Protein AF-A0A958Q1E3-F1 (afdb_monomer_lite)

pLDDT: mean 93.62, std 4.11, range [78.94, 98.0]

Foldseek 3Di:
DLVCCLVVQAWQWDWDKDWDWDADPVVRDIDIDIDTPDTGFDADPVQWTQHSNDTGHDDDDDDDDFDKDKDWDDPDPDIKIKIWGGHPDFWIWIWTQDPLLFIWIDTNNWDIAGVVLVVQLVPQFALVSQCVVCVVPLPDPRRNSVSSVVRHPHRHNQRSLQVVCCRVDPPDDGGSVVSNVVSVVRPD

Secondary structure (DSSP, 8-state):
-HHHHHHTT---EEEEEEEEEEE-TTT--EEEEEEEEEEEEPPPTTS-EEETTEEE-PPPP--PPSEEEEEEEEETTEEEEEEEEE-SSS--EEEEE-TTS-EEEEETT---EEHHHHHHHTT--SHHHHHHHTTTT--SSS-HHHHHHTT----SHHHHHHHHHHHHSTTSPP-HHHHHHHHHHHH-

Structure (mmCIF, N/CA/C/O backbone):
data_AF-A0A958Q1E3-F1
#
_entry.id   AF-A0A958Q1E3-F1
#
loop_
_atom_site.group_PDB
_atom_site.id
_atom_site.type_symbol
_atom_site.label_atom_id
_atom_site.label_alt_id
_atom_site.label_comp_id
_atom_site.label_asym_id
_atom_site.label_entity_id
_atom_site.label_seq_id
_atom_site.pdbx_PDB_ins_code
_atom_site.Cartn_x
_atom_site.Cartn_y
_atom_site.Cartn_z
_atom_site.occupancy
_atom_site.B_iso_or_equiv
_atom_site.auth_seq_id
_atom_site.auth_comp_id
_atom_site.auth_asym_id
_atom_site.auth_atom_id
_atom_site.pdbx_PDB_model_num
ATOM 1 N N . SER A 1 1 ? 28.870 -10.818 -25.630 1.00 89.44 1 SER A N 1
ATOM 2 C CA . SER A 1 1 ? 28.609 -12.251 -25.307 1.00 89.44 1 SER A CA 1
ATOM 3 C C . SER A 1 1 ? 28.833 -12.518 -23.819 1.00 89.44 1 SER A C 1
ATOM 5 O O . SER A 1 1 ? 29.448 -11.683 -23.167 1.00 89.44 1 SER A O 1
ATOM 7 N N . GLU A 1 2 ? 28.392 -13.654 -23.258 1.00 92.25 2 GLU A N 1
ATOM 8 C CA . GLU A 1 2 ? 28.643 -13.961 -21.832 1.00 92.25 2 GLU A CA 1
ATOM 9 C C . GLU A 1 2 ? 30.134 -13.937 -21.462 1.00 92.25 2 GLU A C 1
ATOM 11 O O . GLU A 1 2 ? 30.505 -13.415 -20.413 1.00 92.25 2 GLU A O 1
ATOM 16 N N . ARG A 1 3 ? 30.997 -14.500 -22.322 1.00 94.00 3 ARG A N 1
ATOM 17 C CA . ARG A 1 3 ? 32.452 -14.542 -22.105 1.00 94.00 3 ARG A CA 1
ATOM 18 C C . ARG A 1 3 ? 33.048 -13.138 -22.089 1.00 94.00 3 ARG A C 1
ATOM 20 O O . ARG A 1 3 ? 33.768 -12.781 -21.167 1.00 94.00 3 ARG A O 1
ATOM 27 N N . GLU A 1 4 ? 32.692 -12.344 -23.088 1.00 94.38 4 GLU A N 1
ATOM 28 C CA . GLU A 1 4 ? 33.134 -10.958 -23.225 1.00 94.38 4 GLU A CA 1
ATOM 29 C C . GLU A 1 4 ? 32.700 -10.096 -22.035 1.00 94.38 4 GLU A C 1
ATOM 31 O O . GLU A 1 4 ? 33.472 -9.254 -21.584 1.00 94.38 4 GLU A O 1
ATOM 36 N N . ALA A 1 5 ? 31.504 -10.338 -21.487 1.00 95.19 5 ALA A N 1
ATOM 37 C CA . ALA A 1 5 ? 31.034 -9.621 -20.311 1.00 95.19 5 ALA A CA 1
ATOM 38 C C . ALA A 1 5 ? 31.930 -9.873 -19.087 1.00 95.19 5 ALA A C 1
ATOM 40 O O . ALA A 1 5 ? 32.315 -8.939 -18.383 1.00 95.19 5 ALA A O 1
ATOM 41 N N . ARG A 1 6 ? 32.331 -11.133 -18.884 1.00 94.06 6 ARG A N 1
ATOM 42 C CA . ARG A 1 6 ? 33.245 -11.548 -17.808 1.00 94.06 6 ARG A CA 1
ATOM 43 C C . ARG A 1 6 ? 34.654 -10.987 -18.006 1.00 94.06 6 ARG A C 1
ATOM 45 O O . ARG A 1 6 ? 35.220 -10.436 -17.071 1.00 94.06 6 ARG A O 1
ATOM 52 N N . GLU A 1 7 ? 35.205 -11.108 -19.213 1.00 96.56 7 GLU A N 1
ATOM 53 C CA . GLU A 1 7 ? 36.577 -10.680 -19.534 1.00 96.56 7 GLU A CA 1
ATOM 54 C C . GLU A 1 7 ? 36.756 -9.157 -19.445 1.00 96.56 7 GLU A C 1
ATOM 56 O O . GLU A 1 7 ? 37.812 -8.689 -19.022 1.00 96.56 7 GLU A O 1
ATOM 61 N N . ASN A 1 8 ? 35.720 -8.385 -19.786 1.00 96.94 8 ASN A N 1
ATOM 62 C CA . ASN A 1 8 ? 35.779 -6.921 -19.809 1.00 96.94 8 ASN A CA 1
ATOM 63 C C . ASN A 1 8 ? 35.160 -6.246 -18.575 1.00 96.94 8 ASN A C 1
ATOM 65 O O . ASN A 1 8 ? 35.058 -5.023 -18.543 1.00 96.94 8 ASN A O 1
ATOM 69 N N . ASN A 1 9 ? 34.764 -7.007 -17.550 1.00 95.81 9 ASN A N 1
ATOM 70 C CA . ASN A 1 9 ? 34.107 -6.488 -16.343 1.00 95.81 9 ASN A CA 1
ATOM 71 C C . ASN A 1 9 ? 32.816 -5.683 -16.614 1.00 95.81 9 ASN A C 1
ATOM 73 O O . ASN A 1 9 ? 32.510 -4.736 -15.889 1.00 95.81 9 ASN A O 1
ATOM 77 N N . ILE A 1 10 ? 32.041 -6.075 -17.629 1.00 97.00 10 ILE A N 1
ATOM 78 C CA . ILE A 1 10 ? 30.746 -5.463 -17.987 1.00 97.00 10 ILE A CA 1
ATOM 79 C C . ILE A 1 10 ? 29.578 -6.415 -17.678 1.00 97.00 10 ILE A C 1
ATOM 81 O O . ILE A 1 10 ? 29.779 -7.581 -17.326 1.00 97.00 10 ILE A O 1
ATOM 85 N N . SER A 1 11 ? 28.341 -5.927 -17.760 1.00 97.25 11 SER A N 1
ATOM 86 C CA . SER A 1 11 ? 27.142 -6.749 -17.560 1.00 97.25 11 SER A CA 1
ATOM 87 C C . SER A 1 11 ? 26.746 -7.478 -18.846 1.00 97.25 11 SER A C 1
ATOM 89 O O . SER A 1 11 ? 26.970 -6.988 -19.949 1.00 97.25 11 SER A O 1
ATOM 91 N N . PHE A 1 12 ? 26.178 -8.679 -18.713 1.00 97.56 12 PHE A N 1
ATOM 92 C CA . PHE A 1 12 ? 25.539 -9.366 -19.834 1.00 97.56 12 PHE A CA 1
ATOM 93 C C . PHE A 1 12 ? 24.076 -8.937 -19.895 1.00 97.56 12 PHE A C 1
ATOM 95 O O . PHE A 1 12 ? 23.260 -9.338 -19.064 1.00 97.56 12 PHE A O 1
ATOM 102 N N . GLU A 1 13 ? 23.770 -8.078 -20.856 1.00 97.12 13 GLU A N 1
ATOM 103 C CA . GLU A 1 13 ? 22.504 -7.362 -20.946 1.00 97.12 13 GLU A CA 1
ATOM 104 C C . GLU A 1 13 ? 22.037 -7.226 -22.395 1.00 97.12 13 GLU A C 1
ATOM 106 O O . GLU A 1 13 ? 22.809 -7.416 -23.338 1.00 97.12 13 GLU A O 1
ATOM 111 N N . ALA A 1 14 ? 20.747 -6.952 -22.557 1.00 96.12 14 ALA A N 1
ATOM 112 C CA . ALA A 1 14 ? 20.115 -6.691 -23.840 1.00 96.12 14 ALA A CA 1
ATOM 113 C C . ALA A 1 14 ? 19.279 -5.406 -23.750 1.00 96.12 14 ALA A C 1
ATOM 115 O O . ALA A 1 14 ? 18.644 -5.172 -22.717 1.00 96.12 14 ALA A O 1
ATOM 116 N N . PRO A 1 15 ? 19.234 -4.587 -24.812 1.00 97.00 15 PRO A N 1
ATOM 117 C CA . PRO A 1 15 ? 18.482 -3.344 -24.787 1.00 97.00 15 PRO A CA 1
ATOM 118 C C . PRO A 1 15 ? 16.973 -3.627 -24.740 1.00 97.00 15 PRO A C 1
ATOM 120 O O . PRO A 1 15 ? 16.446 -4.391 -25.552 1.00 97.00 15 PRO A O 1
ATOM 123 N N . LEU A 1 16 ? 16.268 -3.001 -23.796 1.00 97.44 16 LEU A N 1
ATOM 124 C CA . LEU A 1 16 ? 14.815 -3.090 -23.673 1.00 97.44 16 LEU A CA 1
ATOM 125 C C . LEU A 1 16 ? 14.153 -1.891 -24.357 1.00 97.44 16 LEU A C 1
ATOM 127 O O . LEU A 1 16 ? 14.369 -0.743 -23.967 1.00 97.44 16 LEU A O 1
ATOM 131 N N . TYR A 1 17 ? 13.289 -2.168 -25.329 1.00 97.19 17 TYR A N 1
ATOM 132 C CA . TYR A 1 17 ? 12.447 -1.174 -25.990 1.00 97.19 17 TYR A CA 1
ATOM 133 C C . TYR A 1 17 ? 10.979 -1.419 -25.650 1.00 97.19 17 TYR A C 1
ATOM 135 O O . TYR A 1 17 ? 10.538 -2.565 -25.544 1.00 97.19 17 TYR A O 1
ATOM 143 N N . VAL A 1 18 ? 10.225 -0.339 -25.451 1.00 97.06 18 VAL A N 1
ATOM 144 C CA . VAL A 1 18 ? 8.783 -0.386 -25.197 1.00 97.06 18 VAL A CA 1
ATOM 145 C C . VAL A 1 18 ? 8.086 0.625 -26.091 1.00 97.06 18 VAL A C 1
ATOM 147 O O . VAL A 1 18 ? 8.471 1.791 -26.146 1.00 97.06 18 VAL A O 1
ATOM 150 N N . THR A 1 19 ? 7.027 0.183 -26.758 1.00 97.19 19 THR A N 1
ATOM 151 C CA . THR A 1 19 ? 6.135 1.056 -27.517 1.00 97.19 19 THR A CA 1
ATOM 152 C C . THR A 1 19 ? 5.162 1.745 -26.569 1.00 97.19 19 THR A C 1
ATOM 154 O O . THR A 1 19 ? 4.407 1.085 -25.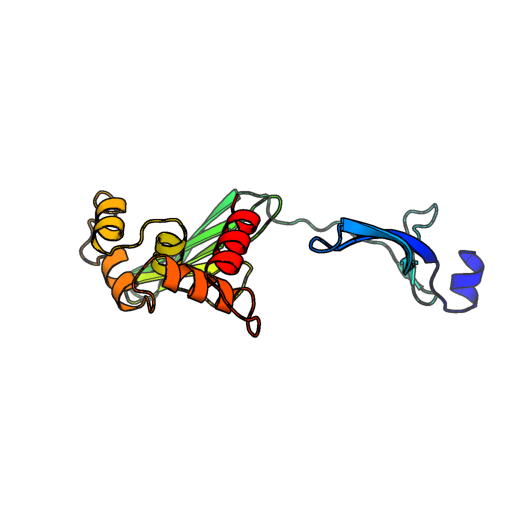854 1.00 97.19 19 THR A O 1
ATOM 157 N N . ILE A 1 20 ? 5.198 3.076 -26.540 1.00 96.00 20 ILE A N 1
ATOM 158 C CA . ILE A 1 20 ? 4.334 3.907 -25.702 1.00 96.00 20 ILE A CA 1
ATOM 159 C C . ILE A 1 20 ? 3.372 4.688 -26.589 1.00 96.00 20 ILE A C 1
ATOM 161 O O . ILE A 1 20 ? 3.775 5.277 -27.591 1.00 96.00 20 ILE A O 1
ATOM 165 N N . GLU A 1 21 ? 2.110 4.736 -26.171 1.00 96.88 21 GLU A N 1
ATOM 166 C CA . GLU A 1 21 ? 1.076 5.568 -26.775 1.00 96.88 21 GLU A CA 1
ATOM 167 C C . GLU A 1 21 ? 0.721 6.736 -25.841 1.00 96.88 21 GLU A C 1
ATOM 169 O O . GLU A 1 21 ? 0.366 6.543 -24.674 1.00 96.88 21 GLU A O 1
ATOM 174 N N . LEU A 1 22 ? 0.796 7.962 -26.359 1.00 95.56 22 LEU A N 1
ATOM 175 C CA . LEU A 1 22 ? 0.320 9.171 -25.699 1.00 95.56 22 LEU A CA 1
ATOM 176 C C . LEU A 1 22 ? -0.936 9.685 -26.404 1.00 95.56 22 LEU A C 1
ATOM 178 O O . LEU A 1 22 ? -0.863 10.209 -27.514 1.00 95.56 22 LEU A O 1
ATOM 182 N N . THR A 1 23 ? -2.068 9.613 -25.706 1.00 96.25 23 THR A N 1
ATOM 183 C CA . THR A 1 23 ? -3.349 10.152 -26.178 1.00 96.25 23 THR A CA 1
ATOM 184 C C . THR A 1 23 ? -3.661 11.489 -25.502 1.00 96.25 23 THR A C 1
ATOM 186 O O . THR A 1 23 ? -3.894 11.558 -24.290 1.00 96.25 23 THR A O 1
ATOM 189 N N . ASN A 1 24 ? -3.715 12.569 -26.286 1.00 95.25 24 ASN A N 1
ATOM 190 C CA . ASN A 1 24 ? -4.203 13.864 -25.822 1.00 95.25 24 ASN A CA 1
ATOM 191 C C . ASN A 1 24 ? -5.737 13.857 -25.793 1.00 95.25 24 ASN A C 1
ATOM 193 O O . ASN A 1 24 ? -6.397 13.939 -26.824 1.00 95.25 24 ASN A O 1
ATOM 197 N N . LYS A 1 25 ? -6.322 13.814 -24.594 1.00 92.81 25 LYS A N 1
ATOM 198 C CA . LYS A 1 25 ? -7.781 13.728 -24.417 1.00 92.81 25 LYS A CA 1
ATOM 199 C C . LYS A 1 25 ? -8.562 14.979 -24.848 1.00 92.81 25 LYS A C 1
ATOM 201 O O . LYS A 1 25 ? -9.777 14.891 -24.975 1.00 92.81 25 LYS A O 1
ATOM 206 N N . VAL A 1 26 ? -7.905 16.127 -25.044 1.00 95.44 26 VAL A N 1
ATOM 207 C CA . VAL A 1 26 ? -8.559 17.375 -25.482 1.00 95.44 26 VAL A CA 1
ATOM 208 C C . VAL A 1 26 ? -8.612 17.459 -27.005 1.00 95.44 26 VAL A C 1
ATOM 210 O O . VAL A 1 26 ? -9.641 17.828 -27.561 1.00 95.44 26 VAL A O 1
ATOM 213 N N . THR A 1 27 ? -7.509 17.123 -27.680 1.00 96.06 27 THR A N 1
ATOM 214 C CA . THR A 1 27 ? -7.408 17.208 -29.147 1.00 96.06 27 THR A CA 1
ATOM 215 C C . THR A 1 27 ? -7.759 15.900 -29.854 1.00 96.06 27 THR A C 1
ATOM 217 O O . THR A 1 27 ? -8.039 15.919 -31.048 1.00 96.06 27 THR A O 1
ATOM 220 N N . GLY A 1 28 ? -7.731 14.770 -29.143 1.00 94.31 28 GLY A N 1
ATOM 221 C CA . GLY A 1 28 ? -7.872 13.427 -29.712 1.00 94.31 28 GLY A CA 1
ATOM 222 C C . GLY A 1 28 ? -6.619 12.922 -30.436 1.00 94.31 28 GLY A C 1
ATOM 223 O O . GLY A 1 28 ? -6.654 11.849 -31.026 1.00 94.31 28 GLY A O 1
ATOM 224 N N . GLU A 1 29 ? -5.519 13.680 -30.414 1.00 95.69 29 GLU A N 1
ATOM 225 C CA . GLU A 1 29 ? -4.264 13.290 -31.058 1.00 95.69 29 GLU A CA 1
ATOM 226 C C . GLU A 1 29 ? -3.622 12.110 -30.318 1.00 95.69 29 GLU A C 1
ATOM 228 O O . GLU A 1 29 ? -3.439 12.161 -29.098 1.00 95.69 29 GLU A O 1
ATOM 233 N N . VAL A 1 30 ? -3.252 11.074 -31.073 1.00 96.25 30 VAL A N 1
ATOM 234 C CA . VAL A 1 30 ? -2.555 9.884 -30.580 1.00 96.25 30 VAL A CA 1
ATOM 235 C C . VAL A 1 30 ? -1.148 9.872 -31.167 1.00 96.25 30 VAL A C 1
ATOM 237 O O . VAL A 1 30 ? -0.978 9.975 -32.382 1.00 96.25 30 VAL A O 1
ATOM 240 N N . LYS A 1 31 ? -0.136 9.770 -30.304 1.00 96.12 31 LYS A N 1
ATOM 241 C CA . LYS A 1 31 ? 1.271 9.632 -30.698 1.00 96.12 31 LYS A CA 1
ATOM 242 C C . LYS A 1 31 ? 1.812 8.316 -30.181 1.00 96.12 31 LYS A C 1
ATOM 244 O O . LYS A 1 31 ? 1.803 8.092 -28.975 1.00 96.12 31 LYS A O 1
ATOM 249 N N . GLU A 1 32 ? 2.318 7.494 -31.085 1.00 97.12 32 GLU A N 1
ATOM 250 C CA . GLU A 1 32 ? 2.973 6.232 -30.760 1.00 97.12 32 GLU A CA 1
ATOM 251 C C . GLU A 1 32 ? 4.479 6.371 -30.987 1.00 97.12 32 GLU A C 1
ATOM 253 O O . GLU A 1 32 ? 4.916 6.930 -31.997 1.00 97.12 32 GLU A O 1
ATOM 258 N N . GLN A 1 33 ? 5.280 5.910 -30.030 1.00 97.00 33 GLN A N 1
ATOM 259 C CA . GLN A 1 33 ? 6.734 5.961 -30.118 1.00 97.00 33 GLN A CA 1
ATOM 260 C C . GLN A 1 33 ? 7.364 4.754 -29.424 1.00 97.00 33 GLN A C 1
ATOM 262 O O . GLN A 1 33 ? 6.981 4.390 -28.314 1.00 97.00 33 GLN A O 1
ATOM 267 N N . GLU A 1 34 ? 8.384 4.177 -30.053 1.00 97.19 34 GLU A N 1
ATOM 268 C CA . GLU A 1 34 ? 9.267 3.209 -29.408 1.00 97.19 34 GLU A CA 1
ATOM 269 C C . GLU A 1 34 ? 10.306 3.944 -28.550 1.00 97.19 34 GLU A C 1
ATOM 271 O O . GLU A 1 34 ? 11.046 4.807 -29.035 1.00 97.19 34 GLU A O 1
ATOM 276 N N . ILE A 1 35 ? 10.340 3.630 -27.256 1.00 97.06 35 ILE A N 1
ATOM 277 C CA . ILE A 1 35 ? 11.230 4.252 -26.276 1.00 97.06 35 ILE A CA 1
ATOM 278 C C . ILE A 1 35 ? 12.190 3.207 -25.719 1.00 97.06 35 ILE A C 1
ATOM 280 O O . ILE A 1 35 ? 11.792 2.120 -25.301 1.00 97.06 35 ILE A O 1
ATOM 284 N N . TYR A 1 36 ? 13.469 3.574 -25.682 1.00 97.12 36 TYR A N 1
ATOM 285 C CA . TYR A 1 36 ? 14.505 2.810 -25.003 1.00 97.12 36 TYR A CA 1
ATOM 286 C C . TYR A 1 36 ? 14.354 2.932 -23.481 1.00 97.12 36 TYR A C 1
ATOM 288 O O . TYR A 1 36 ? 14.440 4.030 -22.930 1.00 97.12 36 TYR A O 1
ATOM 296 N N . MET A 1 37 ? 14.139 1.805 -22.806 1.00 96.75 37 MET A N 1
ATOM 297 C CA . MET A 1 37 ? 13.937 1.727 -21.355 1.00 96.75 37 MET A CA 1
ATOM 298 C C . MET A 1 37 ? 15.230 1.452 -20.577 1.00 96.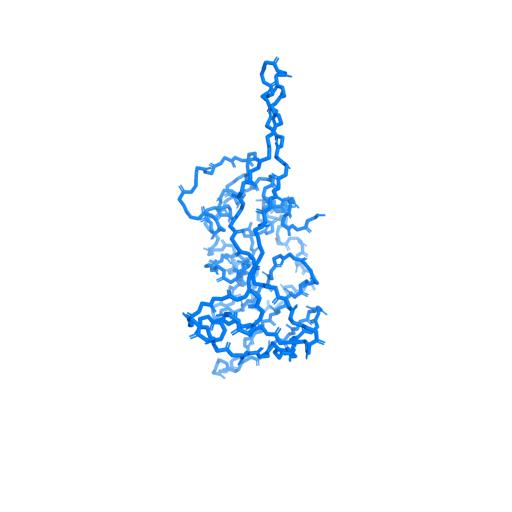75 37 MET A C 1
ATOM 300 O O . MET A 1 37 ? 15.219 1.518 -19.347 1.00 96.75 37 MET A O 1
ATOM 304 N N . GLY A 1 38 ? 16.330 1.162 -21.276 1.00 96.62 38 GLY A N 1
ATOM 305 C CA . GLY A 1 38 ? 17.617 0.808 -20.683 1.00 96.62 38 GLY A CA 1
ATOM 306 C C . GLY A 1 38 ? 18.056 -0.615 -21.011 1.00 96.62 38 GLY A C 1
ATOM 307 O O . GLY A 1 38 ? 17.324 -1.392 -21.630 1.00 96.62 38 GLY A O 1
ATOM 308 N N . ASP A 1 39 ? 19.261 -0.947 -20.566 1.00 96.88 39 ASP A N 1
ATOM 309 C CA . ASP A 1 39 ? 19.827 -2.280 -20.704 1.00 96.88 39 ASP A CA 1
ATOM 310 C C . ASP A 1 39 ? 19.266 -3.201 -19.612 1.00 96.88 39 ASP A C 1
ATOM 312 O O . ASP A 1 39 ? 19.238 -2.863 -18.424 1.00 96.88 39 ASP A O 1
ATOM 316 N N . TYR A 1 40 ? 18.775 -4.369 -20.020 1.00 96.44 40 TYR A N 1
ATOM 317 C CA . TYR A 1 40 ? 18.162 -5.355 -19.139 1.00 96.44 40 TYR A CA 1
ATOM 318 C C . TYR A 1 40 ? 19.095 -6.560 -18.959 1.00 96.44 40 TYR A C 1
ATOM 320 O O . TYR A 1 40 ? 19.426 -7.213 -19.955 1.00 96.44 40 TYR A O 1
ATOM 328 N N . PRO A 1 41 ? 19.499 -6.910 -17.721 1.00 96.62 41 PRO A N 1
ATOM 329 C CA . PRO A 1 41 ? 20.339 -8.077 -17.474 1.00 96.62 41 PRO A CA 1
ATOM 330 C C . PRO A 1 41 ? 19.709 -9.356 -18.023 1.00 96.62 41 PRO A C 1
ATOM 332 O O . PRO A 1 41 ? 18.603 -9.737 -17.632 1.00 96.62 41 PRO A O 1
ATOM 335 N N . TRP A 1 42 ? 20.423 -10.033 -18.917 1.00 96.19 42 TRP A N 1
ATOM 336 C CA . TRP A 1 42 ? 19.915 -11.220 -19.592 1.00 96.19 42 TRP A CA 1
ATOM 337 C C . TRP A 1 42 ? 20.358 -12.486 -18.861 1.00 96.19 42 TRP A C 1
ATOM 339 O O . TRP A 1 42 ? 21.491 -12.588 -18.385 1.00 96.19 42 TRP A O 1
ATOM 349 N N . MET A 1 43 ? 19.451 -13.456 -18.747 1.00 97.50 43 MET A N 1
ATOM 350 C CA . MET A 1 43 ? 19.759 -14.734 -18.109 1.00 97.50 43 MET A CA 1
ATOM 351 C C . MET A 1 43 ? 20.626 -15.582 -19.045 1.00 97.50 43 MET A C 1
ATOM 353 O O . MET A 1 43 ? 20.340 -15.685 -20.237 1.00 97.50 43 MET A O 1
ATOM 357 N N . THR A 1 44 ? 21.681 -16.182 -18.501 1.00 96.06 44 THR A N 1
ATOM 358 C CA . THR A 1 44 ? 22.536 -17.138 -19.217 1.00 96.06 44 THR A CA 1
ATOM 359 C C . THR A 1 44 ? 21.828 -18.481 -19.394 1.00 96.06 44 THR A C 1
ATOM 361 O O . THR A 1 44 ? 20.896 -18.808 -18.654 1.00 96.06 44 THR A O 1
ATOM 364 N N . ASP A 1 45 ? 22.348 -19.336 -20.274 1.00 94.50 45 ASP A N 1
ATOM 365 C CA . ASP A 1 45 ? 21.841 -20.710 -20.451 1.00 94.50 45 ASP A CA 1
ATOM 366 C C . ASP A 1 45 ? 21.961 -21.570 -19.175 1.00 94.50 45 ASP A C 1
ATOM 368 O O . ASP A 1 45 ? 21.332 -22.619 -19.040 1.00 94.50 45 ASP A O 1
ATOM 372 N N . ARG A 1 46 ? 22.774 -21.126 -18.207 1.00 94.50 46 ARG A N 1
ATOM 373 C CA . ARG A 1 46 ? 22.985 -21.788 -16.912 1.00 94.50 46 ARG A CA 1
ATOM 374 C C . ARG A 1 46 ? 22.025 -21.298 -15.823 1.00 94.50 46 ARG A C 1
ATOM 376 O O . ARG A 1 46 ? 22.133 -21.757 -14.687 1.00 94.50 46 ARG A O 1
ATOM 383 N N . GLY A 1 47 ? 21.129 -20.357 -16.132 1.00 95.69 47 GLY A N 1
ATOM 384 C CA . GLY A 1 47 ? 20.233 -19.738 -15.152 1.00 95.69 47 GLY A CA 1
ATOM 385 C C . GLY A 1 47 ? 20.928 -18.733 -14.223 1.00 95.69 47 GLY A C 1
ATOM 386 O O . GLY A 1 47 ? 20.472 -18.501 -13.103 1.00 95.69 47 GLY A O 1
ATOM 387 N N . THR A 1 48 ? 22.055 -18.164 -14.657 1.00 97.06 48 THR A N 1
ATOM 388 C CA . THR A 1 48 ? 22.836 -17.155 -13.921 1.00 97.06 48 THR A CA 1
ATOM 389 C C . THR A 1 48 ? 22.726 -15.786 -14.602 1.00 97.06 48 THR A C 1
ATOM 391 O O . THR A 1 48 ? 22.157 -15.661 -15.684 1.00 97.06 48 THR A O 1
ATOM 394 N N . PHE A 1 49 ? 23.267 -14.744 -13.974 1.00 98.00 49 PHE A N 1
ATOM 395 C CA . PHE A 1 49 ? 23.386 -13.394 -14.531 1.00 98.00 49 PHE A CA 1
ATOM 396 C C . PHE A 1 49 ? 24.831 -12.918 -14.403 1.00 98.00 49 PHE A C 1
ATOM 398 O O . PHE A 1 49 ? 25.455 -13.150 -13.370 1.00 98.00 49 PHE A O 1
ATOM 405 N N . VAL A 1 50 ? 25.364 -12.221 -15.406 1.00 97.88 50 VAL A N 1
ATOM 406 C CA . VAL A 1 50 ? 26.683 -11.573 -15.311 1.00 97.88 50 VAL A CA 1
ATOM 407 C C . VAL A 1 50 ? 26.470 -10.085 -15.059 1.00 97.88 50 VAL A C 1
ATOM 409 O O . VAL A 1 50 ? 25.936 -9.394 -15.919 1.00 97.88 50 VAL A O 1
ATOM 412 N N . ILE A 1 51 ? 26.878 -9.594 -13.888 1.00 97.62 51 ILE A N 1
ATOM 413 C CA . ILE A 1 51 ? 26.744 -8.187 -13.486 1.00 97.62 51 ILE A CA 1
ATOM 414 C C . ILE A 1 51 ? 28.134 -7.640 -13.184 1.00 97.62 51 ILE A C 1
ATOM 416 O O . ILE A 1 51 ? 28.780 -8.107 -12.241 1.00 97.62 51 ILE A O 1
ATOM 420 N N . ASN A 1 52 ? 28.581 -6.649 -13.958 1.00 96.62 52 ASN A N 1
ATOM 421 C CA . ASN A 1 52 ? 29.927 -6.066 -13.852 1.00 96.62 52 ASN A CA 1
ATOM 422 C C . ASN A 1 52 ? 31.031 -7.146 -13.854 1.00 96.62 52 ASN A C 1
ATOM 424 O O . ASN A 1 52 ? 31.873 -7.198 -12.959 1.00 96.62 52 ASN A O 1
ATOM 428 N N . GLY A 1 53 ? 30.956 -8.087 -14.799 1.00 95.62 53 GLY A N 1
ATOM 429 C CA . GLY A 1 53 ? 31.870 -9.224 -14.949 1.00 95.62 53 GLY A CA 1
ATOM 430 C C . GLY A 1 53 ? 31.664 -10.389 -13.980 1.00 95.62 53 GLY A C 1
ATOM 431 O O . GLY A 1 53 ? 32.139 -11.493 -14.245 1.00 95.62 53 GLY A O 1
ATOM 432 N N . ALA A 1 54 ? 30.931 -10.193 -12.881 1.00 97.00 54 ALA A N 1
ATOM 433 C CA . ALA A 1 54 ? 30.712 -11.224 -11.874 1.00 97.00 54 ALA A CA 1
ATOM 434 C C . ALA A 1 54 ? 29.455 -12.053 -12.167 1.00 97.00 54 ALA A C 1
ATOM 436 O O . ALA A 1 54 ? 28.359 -11.511 -12.319 1.00 97.00 54 ALA A O 1
ATOM 437 N N . GLU A 1 55 ? 29.597 -13.378 -12.175 1.00 97.00 55 GLU A N 1
ATOM 438 C CA . GLU A 1 55 ? 28.473 -14.305 -12.314 1.00 97.00 55 GLU A CA 1
ATOM 439 C C . GLU A 1 55 ? 27.703 -14.427 -10.986 1.00 97.00 55 GLU A C 1
ATOM 441 O O . GLU A 1 55 ? 28.284 -14.628 -9.918 1.00 97.00 55 GLU A O 1
ATOM 446 N N . ARG A 1 56 ? 26.380 -14.277 -11.050 1.00 97.31 56 ARG A N 1
ATOM 447 C CA . ARG A 1 56 ? 25.458 -14.245 -9.911 1.00 97.31 56 ARG A CA 1
ATOM 448 C C . ARG A 1 56 ? 24.269 -15.160 -10.163 1.00 97.31 56 ARG A C 1
ATOM 450 O O . ARG A 1 56 ? 23.852 -15.356 -11.299 1.00 97.31 56 ARG A O 1
ATOM 457 N N . VAL A 1 57 ? 23.686 -15.675 -9.087 1.00 97.44 57 VAL A N 1
ATOM 458 C CA . VAL A 1 57 ? 22.468 -16.492 -9.132 1.00 97.44 57 VAL A CA 1
ATOM 459 C C . VAL A 1 57 ? 21.388 -15.799 -8.318 1.00 97.44 57 VAL A C 1
ATOM 461 O O . VAL A 1 57 ? 21.639 -15.357 -7.195 1.00 97.44 57 VAL A O 1
ATOM 464 N N . VAL A 1 58 ? 20.184 -15.703 -8.878 1.00 96.50 58 VAL A N 1
ATOM 465 C CA . VAL A 1 58 ? 19.015 -15.208 -8.148 1.00 96.50 58 VAL A CA 1
ATOM 466 C C . VAL A 1 58 ? 18.448 -16.353 -7.316 1.00 96.50 58 VAL A C 1
ATOM 468 O O . VAL A 1 58 ? 18.081 -17.398 -7.847 1.00 96.50 58 VAL A O 1
ATOM 471 N N . VAL A 1 59 ? 18.375 -16.161 -5.999 1.00 96.44 59 VAL A N 1
ATOM 472 C CA . VAL A 1 59 ? 17.823 -17.155 -5.071 1.00 96.44 59 VAL A CA 1
ATOM 473 C C . VAL A 1 59 ? 16.367 -16.823 -4.777 1.00 96.44 59 VAL A C 1
ATOM 475 O O . VAL A 1 59 ? 16.041 -15.700 -4.388 1.00 96.44 59 VAL A O 1
ATOM 478 N N . SER A 1 60 ? 15.497 -17.821 -4.934 1.00 93.62 60 SER A N 1
ATOM 479 C CA . SER A 1 60 ? 14.082 -17.700 -4.583 1.00 93.62 60 SER A CA 1
ATOM 480 C C . SER A 1 60 ? 13.918 -17.485 -3.077 1.00 93.62 60 SER A C 1
ATOM 482 O O . SER A 1 60 ? 14.489 -18.217 -2.271 1.00 93.62 60 SER A O 1
ATOM 484 N N . GLN A 1 61 ? 13.130 -16.481 -2.697 1.00 92.31 61 GLN A N 1
ATOM 485 C CA . GLN A 1 61 ? 12.847 -16.149 -1.300 1.00 92.31 61 GLN A CA 1
ATOM 486 C C . GLN A 1 61 ? 11.514 -16.764 -0.867 1.00 92.31 61 GLN A C 1
ATOM 488 O O . GLN A 1 61 ? 10.529 -16.702 -1.603 1.00 92.31 61 GLN A O 1
ATOM 493 N N . LEU A 1 62 ? 11.459 -17.304 0.352 1.00 91.06 62 LEU A N 1
ATOM 494 C CA . LEU A 1 62 ? 10.194 -17.684 0.981 1.00 91.06 62 LEU A CA 1
ATOM 495 C C . LEU A 1 62 ? 9.562 -16.444 1.619 1.00 91.06 62 LEU A C 1
ATOM 497 O O . 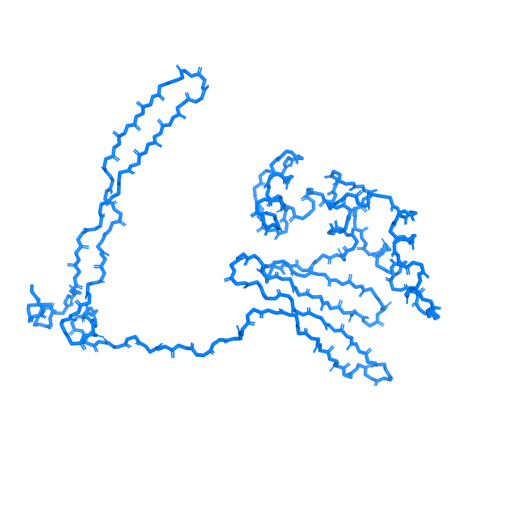LEU A 1 62 ? 10.092 -15.887 2.581 1.00 91.06 62 LEU A O 1
ATOM 501 N N . ILE A 1 63 ? 8.419 -16.020 1.085 1.00 88.44 63 ILE A N 1
ATOM 502 C CA . ILE A 1 63 ? 7.618 -14.917 1.624 1.00 88.44 63 ILE A CA 1
ATOM 503 C C . ILE A 1 63 ? 6.307 -15.442 2.208 1.00 88.44 63 ILE A C 1
ATOM 505 O O . ILE A 1 63 ? 5.858 -16.541 1.882 1.00 88.44 63 ILE A O 1
ATOM 509 N N . ARG A 1 64 ? 5.685 -14.656 3.095 1.00 86.12 64 ARG A N 1
ATOM 510 C CA . ARG A 1 64 ? 4.369 -15.003 3.649 1.00 86.12 64 ARG A CA 1
ATOM 511 C C . ARG A 1 64 ? 3.346 -15.112 2.525 1.00 86.12 64 ARG A C 1
ATOM 513 O O . ARG A 1 64 ? 3.308 -14.252 1.646 1.00 86.12 64 ARG A O 1
ATOM 520 N N . SER A 1 65 ? 2.505 -16.139 2.597 1.00 92.38 65 SER A N 1
ATOM 521 C CA . SER A 1 65 ? 1.371 -16.277 1.693 1.00 92.38 65 SER A CA 1
ATOM 522 C C . SER A 1 65 ? 0.382 -15.122 1.888 1.00 92.38 65 SER A C 1
ATOM 524 O O . SER A 1 65 ? 0.292 -14.569 2.993 1.00 92.38 65 SER A O 1
ATOM 526 N N . PRO A 1 66 ? -0.402 -14.784 0.854 1.00 95.38 66 PRO A N 1
ATOM 527 C CA . PRO A 1 66 ? -1.534 -13.887 1.008 1.00 95.38 66 PRO A CA 1
ATOM 528 C C . PRO A 1 66 ? -2.496 -14.388 2.089 1.00 95.38 66 PRO A C 1
ATOM 530 O O . PRO A 1 66 ? -2.701 -15.595 2.233 1.00 95.38 66 PRO A O 1
ATOM 533 N N . GLY A 1 67 ? -3.071 -13.470 2.860 1.00 94.94 67 GLY A N 1
ATOM 534 C CA . GLY A 1 67 ? -3.977 -13.801 3.954 1.00 94.94 67 GLY A CA 1
ATOM 535 C C . GLY A 1 67 ? -4.056 -12.725 5.031 1.00 94.94 67 GLY A C 1
ATOM 536 O O . GLY A 1 67 ? -3.434 -11.665 4.934 1.00 94.94 67 GLY A O 1
ATOM 537 N N . VAL A 1 68 ? -4.834 -13.023 6.072 1.00 96.69 68 VAL A N 1
ATOM 538 C CA . VAL A 1 68 ? -4.990 -12.168 7.253 1.00 96.69 68 VAL A CA 1
ATOM 539 C C . VAL A 1 68 ? -4.300 -12.826 8.442 1.00 96.69 68 VAL A C 1
ATOM 541 O O . VAL A 1 68 ? -4.620 -13.952 8.812 1.00 96.69 68 VAL A O 1
ATOM 544 N N . PHE A 1 69 ? -3.351 -12.116 9.044 1.00 96.38 69 PHE A N 1
ATOM 545 C CA . PHE A 1 69 ? -2.563 -12.587 10.179 1.00 96.38 69 PHE A CA 1
ATOM 546 C C . PHE A 1 69 ? -2.846 -11.724 11.397 1.00 96.38 69 PHE A C 1
ATOM 548 O O . PHE A 1 69 ? -2.623 -10.518 11.349 1.00 96.38 69 PHE A O 1
ATOM 555 N N . PHE A 1 70 ? -3.271 -12.332 12.497 1.00 96.81 70 PHE A N 1
ATOM 556 C CA . PHE A 1 70 ? -3.504 -11.624 13.752 1.00 96.81 70 PHE A CA 1
ATOM 557 C C . PHE A 1 70 ? -2.289 -11.740 14.668 1.00 96.81 70 PHE A C 1
ATOM 559 O O . PHE A 1 70 ? -1.626 -12.776 14.717 1.00 96.81 70 PHE A O 1
ATOM 566 N N . THR A 1 71 ? -1.996 -10.671 15.400 1.00 94.31 71 THR A N 1
ATOM 567 C CA . THR A 1 71 ? -0.917 -10.625 16.387 1.00 94.31 71 THR A CA 1
ATOM 568 C C . THR A 1 71 ? -1.462 -10.185 17.735 1.00 94.31 71 THR A C 1
ATOM 570 O O . THR A 1 71 ? -2.384 -9.374 17.810 1.00 94.31 71 THR A O 1
ATOM 573 N N . SER A 1 72 ? -0.872 -10.709 18.806 1.00 93.69 72 SER A N 1
ATOM 574 C CA . SER A 1 72 ? -1.123 -10.265 20.174 1.00 93.69 72 SER A CA 1
ATOM 575 C C . SER A 1 72 ? 0.210 -9.952 20.837 1.00 93.69 72 SER A C 1
ATOM 577 O O . SER A 1 72 ? 1.112 -10.787 20.835 1.00 93.69 72 SER A O 1
ATOM 579 N N . GLU A 1 73 ? 0.327 -8.750 21.392 1.00 88.94 73 GLU A N 1
ATOM 580 C CA . GLU A 1 73 ? 1.508 -8.286 22.115 1.00 88.94 73 GLU A CA 1
ATOM 581 C C . GLU A 1 73 ? 1.123 -7.898 23.546 1.00 88.94 73 GLU A C 1
ATOM 583 O O . GLU A 1 73 ? 0.099 -7.251 23.780 1.00 88.94 73 GLU A O 1
ATOM 588 N N . ASN A 1 74 ? 1.940 -8.296 24.524 1.00 86.50 74 ASN A N 1
ATOM 589 C CA . ASN A 1 74 ? 1.724 -7.925 25.921 1.00 86.50 74 ASN A CA 1
ATOM 590 C C . ASN A 1 74 ? 2.174 -6.472 26.137 1.00 86.50 74 ASN A C 1
ATOM 592 O O . ASN A 1 74 ? 3.357 -6.162 26.019 1.00 86.50 74 ASN A O 1
ATOM 596 N N . ALA A 1 75 ? 1.238 -5.596 26.494 1.00 80.88 75 ALA A N 1
ATOM 597 C CA . ALA A 1 75 ? 1.470 -4.191 26.812 1.00 80.88 75 ALA A CA 1
ATOM 598 C C . ALA A 1 75 ? 1.176 -3.945 28.303 1.00 80.88 75 ALA A C 1
ATOM 600 O O . ALA A 1 75 ? 0.166 -3.348 28.687 1.00 80.88 75 ALA A O 1
ATOM 601 N N . GLY A 1 76 ? 2.057 -4.458 29.165 1.00 81.00 76 GLY A N 1
ATOM 602 C CA . GLY A 1 76 ? 1.875 -4.418 30.616 1.00 81.00 76 GLY A CA 1
ATOM 603 C C . GLY A 1 76 ? 0.723 -5.321 31.066 1.00 81.00 76 GLY A C 1
ATOM 604 O O . GLY A 1 76 ? 0.786 -6.532 30.881 1.00 81.00 76 GLY A O 1
ATOM 605 N N . ILE A 1 77 ? -0.322 -4.732 31.659 1.00 78.94 77 ILE A N 1
ATOM 606 C CA . ILE A 1 77 ? -1.498 -5.462 32.175 1.00 78.94 77 ILE A CA 1
ATOM 607 C C . ILE A 1 77 ? -2.469 -5.847 31.041 1.00 78.94 77 ILE A C 1
ATOM 609 O O . ILE A 1 77 ? -3.241 -6.794 31.177 1.00 78.94 77 ILE A O 1
ATOM 613 N N . LYS A 1 78 ? -2.438 -5.133 29.907 1.00 80.19 78 LYS A N 1
ATOM 614 C CA . LYS A 1 78 ? -3.339 -5.361 28.768 1.00 80.19 78 LYS A CA 1
ATOM 615 C C . LYS A 1 78 ? -2.605 -6.030 27.607 1.00 80.19 78 LYS A C 1
ATOM 617 O O . LYS A 1 78 ? -1.393 -5.897 27.456 1.00 80.19 78 LYS A O 1
ATOM 622 N N . LYS A 1 79 ? -3.357 -6.734 26.761 1.00 86.75 79 LYS A N 1
ATOM 623 C CA . LYS A 1 79 ? -2.872 -7.233 25.469 1.00 86.75 79 LYS A CA 1
ATOM 624 C C . LYS A 1 79 ? -3.313 -6.283 24.369 1.00 86.75 79 LYS A C 1
ATOM 626 O O . LYS A 1 79 ? -4.500 -5.987 24.264 1.00 86.75 79 LYS A O 1
ATOM 631 N N . ASN A 1 80 ? -2.368 -5.849 23.547 1.00 90.19 80 ASN A N 1
ATOM 632 C CA . ASN A 1 80 ? -2.669 -5.146 22.311 1.00 90.19 80 ASN A CA 1
ATOM 633 C C . ASN A 1 80 ? -2.802 -6.169 21.190 1.00 90.19 80 ASN A C 1
ATOM 635 O O . ASN A 1 80 ? -2.031 -7.130 21.112 1.00 90.19 80 ASN A O 1
ATOM 639 N N . TYR A 1 81 ? -3.777 -5.946 20.320 1.00 93.25 81 TYR A N 1
ATOM 640 C CA . TYR A 1 81 ? -4.002 -6.779 19.152 1.00 93.25 81 TYR A CA 1
ATOM 641 C C . TYR A 1 81 ? -3.676 -6.004 17.883 1.00 93.25 81 TYR A C 1
ATOM 643 O O . TYR A 1 81 ? -3.836 -4.780 17.809 1.00 93.25 81 TYR A O 1
ATOM 651 N N . GLY A 1 82 ? -3.210 -6.735 16.883 1.00 95.81 82 GLY A N 1
ATOM 652 C CA . GLY A 1 82 ? -2.970 -6.226 15.546 1.00 95.81 82 GLY A CA 1
ATOM 653 C C . GLY A 1 82 ? -3.422 -7.229 14.501 1.00 95.81 82 GLY A C 1
ATOM 654 O O . GLY A 1 82 ? -3.664 -8.402 14.797 1.00 95.81 82 GLY A O 1
ATOM 655 N N . ALA A 1 83 ? -3.533 -6.759 13.268 1.00 97.25 83 ALA A N 1
ATOM 656 C CA . ALA A 1 83 ? -3.833 -7.599 12.122 1.00 97.25 83 ALA A CA 1
ATOM 657 C C . ALA A 1 83 ? -3.021 -7.137 10.913 1.00 97.25 83 ALA A C 1
ATOM 659 O O . ALA A 1 83 ? -2.803 -5.945 10.723 1.00 97.25 83 ALA A O 1
ATOM 660 N N . LYS A 1 84 ? -2.574 -8.069 10.077 1.00 96.12 84 LYS A N 1
ATOM 661 C CA . LYS A 1 84 ? -1.926 -7.780 8.798 1.00 96.12 84 LYS A CA 1
ATOM 662 C C . LYS A 1 84 ? -2.705 -8.459 7.693 1.00 96.12 84 LYS A C 1
ATOM 664 O O . LYS A 1 84 ? -2.785 -9.684 7.682 1.00 96.12 84 LYS A O 1
ATOM 669 N N . LEU A 1 85 ? -3.247 -7.673 6.776 1.00 95.50 85 LEU A N 1
ATOM 670 C CA . LEU A 1 85 ? -3.861 -8.150 5.548 1.00 95.50 85 LEU A CA 1
ATOM 671 C C . LEU A 1 85 ? -2.827 -8.026 4.430 1.00 95.50 85 LEU A C 1
ATOM 673 O O . LEU A 1 85 ? -2.419 -6.926 4.051 1.00 95.50 85 LEU A O 1
ATOM 677 N N . ILE A 1 86 ? -2.369 -9.181 3.960 1.00 94.38 86 ILE A N 1
ATOM 678 C CA . ILE A 1 86 ? -1.361 -9.318 2.913 1.00 94.38 86 ILE A CA 1
ATOM 679 C C . ILE A 1 86 ? -2.090 -9.790 1.652 1.00 94.38 86 ILE A C 1
ATOM 681 O O . ILE A 1 86 ? -2.522 -10.945 1.613 1.00 94.38 86 ILE A O 1
ATOM 685 N N . PRO A 1 87 ? -2.269 -8.936 0.632 1.00 91.75 87 PRO A N 1
ATOM 686 C CA . PRO A 1 87 ? -2.875 -9.360 -0.622 1.00 91.75 87 PRO A CA 1
ATOM 687 C C . PRO A 1 87 ? -1.859 -10.101 -1.506 1.00 91.75 87 PRO A C 1
ATOM 689 O O . PRO A 1 87 ? -0.648 -9.948 -1.347 1.00 91.75 87 PRO A O 1
ATOM 692 N N . GLY A 1 88 ? -2.346 -10.876 -2.482 1.00 88.06 88 GLY A N 1
ATOM 693 C CA . GLY A 1 88 ? -1.488 -11.471 -3.521 1.00 88.06 88 GLY A CA 1
ATOM 694 C C . GLY A 1 88 ? -0.882 -10.431 -4.466 1.00 88.06 88 GLY A C 1
ATOM 695 O O . GLY A 1 88 ? 0.234 -10.599 -4.949 1.00 88.06 88 GLY A O 1
ATOM 696 N N . ARG A 1 89 ? -1.600 -9.327 -4.686 1.00 84.06 89 ARG A N 1
ATOM 697 C CA . ARG A 1 89 ? -1.164 -8.137 -5.419 1.00 84.06 89 ARG A CA 1
ATOM 698 C C . ARG A 1 89 ? -1.897 -6.931 -4.832 1.00 84.06 89 ARG A C 1
ATOM 700 O O . ARG A 1 89 ? -3.088 -7.037 -4.570 1.00 84.06 89 ARG A O 1
ATOM 707 N N . GLY A 1 90 ? -1.205 -5.811 -4.634 1.00 84.81 90 GLY A N 1
ATOM 708 C CA . GLY A 1 90 ? -1.801 -4.575 -4.112 1.00 84.81 90 GLY A CA 1
ATOM 709 C C . GLY A 1 90 ? -1.245 -4.149 -2.753 1.00 84.81 90 GLY A C 1
ATOM 710 O O . GLY A 1 90 ? -0.195 -4.627 -2.317 1.00 84.81 90 GLY A O 1
ATOM 711 N N . ALA A 1 91 ? -1.942 -3.218 -2.101 1.00 89.00 91 ALA A N 1
ATOM 712 C CA . ALA A 1 91 ? -1.468 -2.577 -0.879 1.00 89.00 91 ALA A CA 1
ATOM 713 C C . ALA A 1 91 ? -1.674 -3.443 0.371 1.00 89.00 91 ALA A C 1
ATOM 715 O O . ALA A 1 91 ? -2.742 -4.005 0.606 1.00 89.00 91 ALA A O 1
ATOM 716 N N . TRP A 1 92 ? -0.648 -3.498 1.218 1.00 93.19 92 TRP A N 1
ATOM 717 C CA . TRP A 1 92 ? -0.738 -4.143 2.527 1.00 93.19 92 TRP A CA 1
ATOM 718 C C . TRP A 1 92 ? -1.516 -3.255 3.496 1.00 93.19 92 TRP A C 1
ATOM 720 O O . TRP A 1 92 ? -1.295 -2.042 3.526 1.00 93.19 92 TRP A O 1
ATOM 730 N N . LEU A 1 93 ? -2.359 -3.862 4.332 1.00 95.50 93 LEU A N 1
ATOM 731 C CA . LEU A 1 93 ? -2.993 -3.175 5.456 1.00 95.50 93 LEU A CA 1
ATOM 732 C C . LEU A 1 93 ? -2.480 -3.753 6.768 1.00 95.50 93 LEU A C 1
ATOM 734 O O . LEU A 1 93 ? -2.575 -4.955 7.011 1.00 95.50 93 LEU A O 1
ATOM 738 N N . GLU A 1 94 ? -1.945 -2.893 7.627 1.00 96.62 94 GLU A N 1
ATOM 739 C CA . GLU A 1 94 ? -1.480 -3.275 8.958 1.00 96.62 94 GLU A CA 1
ATOM 740 C C . GLU A 1 94 ? -2.252 -2.493 10.014 1.00 96.62 94 GLU A C 1
ATOM 742 O O . GLU A 1 94 ? -2.136 -1.272 10.098 1.00 96.62 94 GLU A O 1
ATOM 747 N N . PHE A 1 95 ? -3.027 -3.207 10.820 1.00 97.69 95 PHE A N 1
ATOM 748 C CA . PHE A 1 95 ? -3.827 -2.675 11.909 1.00 97.69 95 PHE A CA 1
ATOM 749 C C . PHE A 1 95 ? -3.094 -2.853 13.237 1.00 97.69 95 PHE A C 1
ATOM 751 O O . PHE A 1 95 ? -2.557 -3.928 13.515 1.00 97.69 95 PHE A O 1
ATOM 758 N N . GLU A 1 96 ? -3.096 -1.816 14.070 1.00 95.75 96 GLU A N 1
ATOM 759 C CA . GLU A 1 96 ? -2.512 -1.839 15.413 1.00 95.75 96 GLU A CA 1
ATOM 760 C C . GLU A 1 96 ? -3.451 -1.177 16.425 1.00 95.75 96 GLU A C 1
ATOM 762 O O . GLU A 1 96 ? -4.029 -0.122 16.156 1.00 95.75 96 GLU A O 1
ATOM 767 N N . THR A 1 97 ? -3.572 -1.778 17.608 1.00 95.06 97 THR A N 1
ATOM 768 C CA . THR A 1 97 ? -4.266 -1.174 18.751 1.00 95.06 97 THR A CA 1
ATOM 769 C C . THR A 1 97 ? -3.250 -0.463 19.638 1.00 95.06 97 THR A C 1
ATOM 771 O O . THR A 1 97 ? -2.272 -1.066 20.081 1.00 95.06 97 THR A O 1
ATOM 774 N N . ALA A 1 98 ? -3.464 0.823 19.901 1.00 92.50 98 ALA A N 1
ATOM 775 C CA . ALA A 1 98 ? -2.641 1.604 20.815 1.00 92.50 98 ALA A CA 1
ATOM 776 C C . ALA A 1 98 ? -3.060 1.400 22.281 1.00 92.50 98 ALA A C 1
ATOM 778 O O . ALA A 1 98 ? -4.160 0.944 22.580 1.00 92.50 98 ALA A O 1
ATOM 779 N N . ALA A 1 99 ? -2.194 1.798 23.218 1.00 89.44 99 ALA A N 1
ATOM 780 C CA . ALA A 1 99 ? -2.427 1.626 24.657 1.00 89.44 99 ALA A CA 1
ATOM 781 C C . ALA A 1 99 ? -3.684 2.351 25.183 1.00 89.44 99 ALA A C 1
ATOM 783 O O . ALA A 1 99 ? -4.281 1.919 26.166 1.00 89.44 99 ALA A O 1
ATOM 784 N N . ASN A 1 100 ? -4.099 3.435 24.523 1.00 90.06 100 ASN A N 1
ATOM 785 C CA . ASN A 1 100 ? -5.329 4.165 24.836 1.00 90.06 100 ASN A CA 1
ATOM 786 C C . ASN A 1 100 ? -6.588 3.543 24.196 1.00 90.06 100 ASN A C 1
ATOM 788 O O . ASN A 1 100 ? -7.653 4.140 24.280 1.00 90.06 100 ASN A O 1
ATOM 792 N N . GLY A 1 101 ? -6.469 2.398 23.518 1.00 92.06 101 GLY A N 1
ATOM 793 C CA . GLY A 1 101 ? -7.567 1.726 22.821 1.00 92.06 101 GLY A CA 1
ATOM 794 C C . GLY A 1 101 ? -7.795 2.177 21.382 1.00 92.06 101 GLY A C 1
ATOM 795 O O . GLY A 1 101 ? -8.498 1.480 20.657 1.00 92.06 101 GLY A O 1
ATOM 796 N N . ALA A 1 102 ? -7.193 3.282 20.935 1.00 95.88 102 ALA A N 1
ATOM 797 C CA . ALA A 1 102 ? -7.365 3.746 19.562 1.00 95.88 102 ALA A CA 1
ATOM 798 C C . ALA A 1 102 ? -6.754 2.750 18.563 1.00 95.88 102 ALA A C 1
ATOM 800 O O . ALA A 1 102 ? -5.653 2.233 18.773 1.00 95.88 102 ALA A O 1
ATOM 801 N N . VAL A 1 103 ? -7.460 2.511 17.462 1.00 97.31 103 VAL A N 1
ATOM 802 C CA . VAL A 1 103 ? -7.065 1.576 16.410 1.00 97.31 103 VAL A CA 1
ATOM 803 C C . VAL A 1 103 ? -6.555 2.357 15.208 1.00 97.31 103 VAL A C 1
ATOM 805 O O . VAL A 1 103 ? -7.202 3.271 14.692 1.00 97.31 103 VAL A O 1
ATOM 808 N N . TYR A 1 104 ? -5.373 1.981 14.743 1.00 97.62 104 TYR A N 1
ATOM 809 C CA . TYR A 1 104 ? -4.707 2.613 13.616 1.00 97.62 104 TYR A CA 1
ATOM 810 C C . TYR A 1 104 ? -4.517 1.626 12.475 1.00 97.62 104 TYR A C 1
ATOM 812 O O . TYR A 1 104 ? -4.414 0.423 12.699 1.00 97.62 104 TYR A O 1
ATOM 820 N N . VAL A 1 105 ? -4.411 2.154 11.258 1.00 97.44 105 VAL A N 1
ATOM 821 C CA . VAL A 1 105 ? -4.059 1.398 10.057 1.00 97.4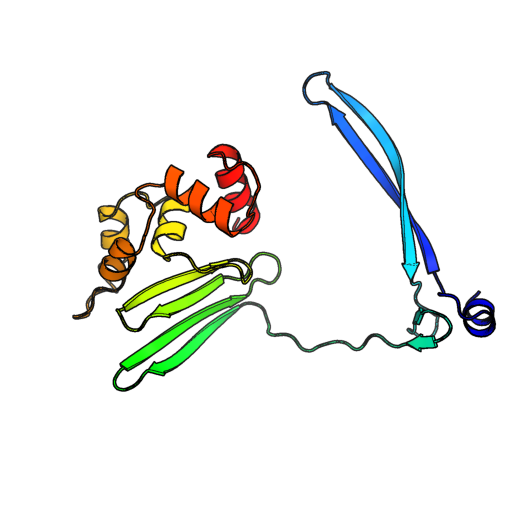4 105 VAL A CA 1
ATOM 822 C C . VAL A 1 105 ? -2.868 2.041 9.350 1.00 97.44 105 VAL A C 1
ATOM 824 O O . VAL A 1 105 ? -2.753 3.268 9.275 1.00 97.44 105 VAL A O 1
ATOM 827 N N . LYS A 1 106 ? -1.962 1.213 8.831 1.00 96.00 106 LYS A N 1
ATOM 828 C CA . LYS A 1 106 ? -0.911 1.591 7.881 1.00 96.00 106 LYS A CA 1
ATOM 829 C C . LYS A 1 106 ? -1.247 0.966 6.535 1.00 96.00 106 LYS A C 1
ATOM 831 O O . LYS A 1 106 ? -1.495 -0.234 6.464 1.00 96.00 106 LYS A O 1
ATOM 836 N N . ILE A 1 107 ? -1.227 1.784 5.491 1.00 94.56 107 ILE A N 1
ATOM 837 C CA . ILE A 1 107 ? -1.423 1.359 4.103 1.00 94.56 107 ILE A CA 1
ATOM 838 C C . ILE A 1 107 ? -0.042 1.341 3.453 1.00 94.56 107 ILE A C 1
ATOM 840 O O . ILE A 1 107 ? 0.672 2.337 3.537 1.00 94.56 107 ILE A O 1
ATOM 844 N N . ASP A 1 108 ? 0.358 0.212 2.873 1.00 90.38 108 ASP A N 1
ATOM 845 C CA . ASP A 1 108 ? 1.635 0.036 2.165 1.00 90.38 108 ASP A CA 1
ATOM 846 C C . ASP A 1 108 ? 2.867 0.519 2.965 1.00 90.38 108 ASP A C 1
ATOM 848 O O . ASP A 1 108 ? 3.733 1.256 2.486 1.00 90.38 108 ASP A O 1
ATOM 852 N N . ARG A 1 109 ? 2.902 0.157 4.258 1.00 88.12 109 ARG A N 1
ATOM 853 C CA . ARG A 1 109 ? 3.958 0.529 5.224 1.00 88.12 109 ARG A CA 1
ATOM 854 C C . ARG A 1 109 ? 4.181 2.044 5.381 1.00 88.12 109 ARG A C 1
ATOM 856 O O . ARG A 1 109 ? 5.217 2.467 5.898 1.00 88.12 109 ARG A O 1
ATOM 863 N N . LYS A 1 110 ? 3.223 2.879 4.964 1.00 91.19 110 LYS A N 1
ATOM 864 C CA . LYS A 1 110 ? 3.256 4.333 5.172 1.00 91.19 110 LYS A CA 1
ATOM 865 C C . LYS A 1 110 ? 2.904 4.700 6.617 1.00 91.19 110 LYS A C 1
ATOM 867 O O . LYS A 1 110 ? 2.686 3.850 7.484 1.00 91.19 110 LYS A O 1
ATOM 872 N N . ARG A 1 111 ? 2.879 6.008 6.900 1.00 91.88 111 ARG A N 1
ATOM 873 C CA . ARG A 1 111 ? 2.519 6.534 8.225 1.00 91.88 111 ARG A CA 1
ATOM 874 C C . ARG A 1 111 ? 1.107 6.096 8.601 1.00 91.88 111 ARG A C 1
ATOM 876 O O . ARG A 1 111 ? 0.202 6.148 7.775 1.00 91.88 111 ARG A O 1
ATOM 883 N N . LYS A 1 112 ? 0.929 5.743 9.872 1.00 95.44 112 LYS A N 1
ATOM 884 C CA . LYS A 1 112 ? -0.371 5.334 10.393 1.00 95.44 112 LYS A CA 1
ATOM 885 C C . LYS A 1 112 ? -1.398 6.465 10.363 1.00 95.44 112 LYS A C 1
ATOM 887 O O . LYS A 1 112 ? -1.048 7.629 10.588 1.00 95.44 112 LYS A O 1
ATOM 892 N N . ILE A 1 113 ? -2.647 6.083 10.139 1.00 96.62 113 ILE A N 1
ATOM 893 C CA . ILE A 1 113 ? -3.853 6.907 10.267 1.00 96.62 113 ILE A CA 1
ATOM 894 C C . ILE A 1 113 ? -4.847 6.203 11.187 1.00 96.62 113 ILE A C 1
ATOM 896 O O . ILE A 1 113 ? -4.733 4.995 11.405 1.00 96.62 113 ILE A O 1
ATOM 900 N N . ALA A 1 114 ? -5.796 6.945 11.753 1.00 97.81 114 ALA A N 1
ATOM 901 C CA . ALA A 1 114 ? -6.892 6.341 12.501 1.00 97.81 114 ALA A CA 1
ATOM 902 C C . ALA A 1 114 ? -7.684 5.408 11.569 1.00 97.81 114 ALA A C 1
ATOM 904 O O . ALA A 1 114 ? -7.910 5.744 10.403 1.00 97.81 114 ALA A O 1
ATOM 905 N N . VAL A 1 115 ? -8.101 4.229 12.046 1.00 97.56 115 VAL A N 1
ATOM 906 C CA . VAL A 1 115 ? -8.843 3.289 11.182 1.00 97.56 115 VAL A CA 1
ATOM 907 C C . VAL A 1 115 ? -10.176 3.883 10.714 1.00 97.56 115 VAL A C 1
ATOM 909 O O . VAL A 1 115 ? -10.624 3.612 9.603 1.00 97.56 115 VAL A O 1
ATOM 912 N N . THR A 1 116 ? -10.765 4.778 11.507 1.00 97.75 116 THR A N 1
ATOM 913 C CA . THR A 1 116 ? -11.978 5.521 11.152 1.00 97.75 116 THR A CA 1
ATOM 914 C C . THR A 1 116 ? -11.768 6.461 9.969 1.00 97.75 116 THR A C 1
ATOM 916 O O . THR A 1 116 ? -12.683 6.597 9.164 1.00 97.75 116 THR A O 1
ATOM 919 N N . THR A 1 117 ? -10.566 7.020 9.774 1.00 97.56 117 THR A N 1
ATOM 920 C CA . THR A 1 117 ? -10.237 7.798 8.569 1.00 97.56 117 THR A CA 1
ATOM 921 C C . THR A 1 117 ? -10.375 6.919 7.322 1.00 97.56 117 THR A C 1
ATOM 923 O O . THR A 1 117 ? -11.023 7.308 6.355 1.00 97.56 117 THR A O 1
ATOM 926 N N . LEU A 1 118 ? -9.838 5.693 7.346 1.00 96.19 118 LEU A N 1
ATOM 927 C CA . LEU A 1 118 ? -9.995 4.756 6.228 1.00 96.19 118 LEU A CA 1
ATOM 928 C C . LEU A 1 118 ? -11.472 4.389 6.011 1.00 96.19 118 LEU A C 1
ATOM 930 O O . LEU A 1 118 ? -11.957 4.444 4.886 1.00 96.19 118 LEU A O 1
ATOM 934 N N . LEU A 1 119 ? -12.210 4.079 7.079 1.00 96.25 119 LEU A N 1
ATOM 935 C CA . LEU A 1 119 ? -13.634 3.726 6.992 1.00 96.25 119 LEU A CA 1
ATOM 936 C C . LEU A 1 119 ? -14.496 4.865 6.427 1.00 96.25 119 LEU A C 1
ATOM 938 O O . LEU A 1 119 ? -15.366 4.622 5.591 1.00 96.25 119 LEU A O 1
ATOM 942 N N . ARG A 1 120 ? -14.235 6.115 6.823 1.00 96.44 120 ARG A N 1
ATOM 943 C CA . ARG A 1 120 ? -14.904 7.292 6.249 1.00 96.44 120 ARG A CA 1
ATOM 944 C C . ARG A 1 120 ? -14.628 7.424 4.761 1.00 96.44 120 ARG A C 1
ATOM 946 O O . ARG A 1 120 ? -15.554 7.727 4.009 1.00 96.44 120 ARG A O 1
ATOM 953 N N . ALA A 1 121 ? -13.384 7.187 4.343 1.00 94.94 121 ALA A N 1
ATOM 954 C CA . ALA A 1 121 ? -12.987 7.236 2.940 1.00 94.94 121 ALA A CA 1
ATOM 955 C C . ALA A 1 121 ? -13.649 6.123 2.103 1.00 94.94 121 ALA A C 1
ATOM 957 O O . ALA A 1 121 ? -13.933 6.337 0.928 1.00 94.94 121 ALA A O 1
ATOM 958 N N . LEU A 1 122 ? -13.969 4.982 2.726 1.00 93.19 122 LEU A N 1
ATOM 959 C CA . LEU A 1 122 ? -14.738 3.879 2.134 1.00 93.19 122 LEU A CA 1
ATOM 960 C C . LEU A 1 122 ? -16.267 4.094 2.152 1.00 93.19 122 LEU A C 1
ATOM 962 O O . LEU A 1 122 ? -16.998 3.254 1.637 1.00 93.19 122 LEU A O 1
ATOM 966 N N . GLY A 1 123 ? -16.764 5.196 2.729 1.00 91.62 123 GLY A N 1
ATOM 967 C CA . GLY A 1 123 ? -18.182 5.582 2.668 1.00 91.62 123 GLY A CA 1
ATOM 968 C C . GLY A 1 123 ? -18.897 5.746 4.014 1.00 91.62 123 GLY A C 1
ATOM 969 O O . GLY A 1 123 ? -20.018 6.252 4.042 1.00 91.62 123 GLY A O 1
ATOM 970 N N . TYR A 1 124 ? -18.266 5.410 5.144 1.00 95.19 124 TYR A N 1
ATOM 971 C CA . TYR A 1 124 ? -18.854 5.579 6.484 1.00 95.19 124 TYR A CA 1
ATOM 972 C C . TYR A 1 124 ? -18.544 6.967 7.058 1.00 95.19 124 TYR A C 1
ATOM 974 O O . TYR A 1 124 ? -17.790 7.111 8.016 1.00 95.19 124 TYR A O 1
ATOM 982 N N . GLY A 1 125 ? -19.062 8.013 6.412 1.00 92.75 125 GLY A N 1
ATOM 983 C CA . GLY A 1 125 ? -18.621 9.395 6.627 1.00 92.75 125 GLY A CA 1
ATOM 984 C C . GLY A 1 125 ? -18.896 9.979 8.018 1.00 92.75 125 GLY A C 1
ATOM 985 O O . GLY A 1 125 ? -18.144 10.852 8.458 1.00 92.75 125 GLY A O 1
ATOM 986 N N . SER A 1 126 ? -19.943 9.527 8.714 1.00 95.62 126 SER A N 1
ATOM 987 C CA . SER A 1 126 ? -20.382 10.097 9.998 1.00 95.62 126 SER A CA 1
ATOM 988 C C . SER A 1 126 ? -20.010 9.241 11.212 1.00 95.62 126 SER A C 1
ATOM 990 O O . SER A 1 126 ? -19.933 8.018 11.131 1.00 95.62 126 SER A O 1
ATOM 992 N N . ASN A 1 127 ? -19.857 9.883 12.377 1.00 96.00 127 ASN A N 1
ATOM 993 C CA . ASN A 1 127 ? -19.583 9.180 13.636 1.00 96.00 127 ASN A CA 1
ATOM 994 C C . ASN A 1 127 ? -20.686 8.167 13.972 1.00 96.00 127 ASN A C 1
ATOM 996 O O . ASN A 1 127 ? -20.376 7.057 14.376 1.00 96.00 127 ASN A O 1
ATOM 1000 N N . ALA A 1 128 ? -21.956 8.523 13.749 1.00 95.75 128 ALA A N 1
ATOM 1001 C CA . ALA A 1 128 ? -23.083 7.629 14.005 1.00 95.75 128 ALA A CA 1
ATOM 1002 C C . ALA A 1 128 ? -23.002 6.346 13.163 1.00 95.75 128 ALA A C 1
ATOM 1004 O O . ALA A 1 128 ? -23.204 5.262 13.695 1.00 95.75 128 ALA A O 1
ATOM 1005 N N . GLN A 1 129 ? -22.640 6.452 11.877 1.00 95.75 129 GLN A N 1
ATOM 1006 C CA . GLN A 1 129 ? -22.431 5.279 11.021 1.00 95.75 129 GLN A CA 1
ATOM 1007 C C . GLN A 1 129 ? -21.266 4.413 11.506 1.00 95.75 129 GLN A C 1
ATOM 1009 O O . GLN A 1 129 ? -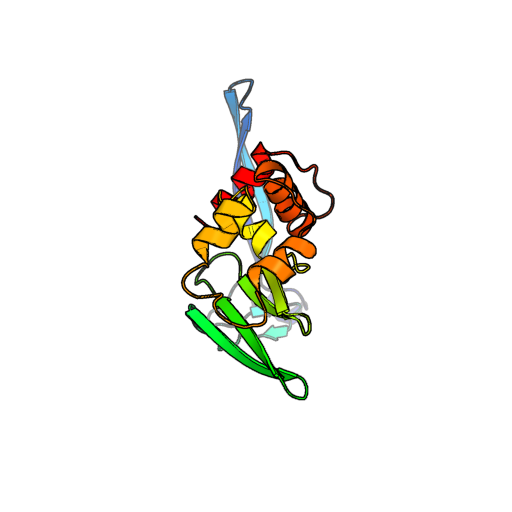21.377 3.192 11.489 1.00 95.75 129 GLN A O 1
ATOM 1014 N N . LEU A 1 130 ? -20.162 5.031 11.939 1.00 96.25 130 LEU A N 1
ATOM 1015 C CA . LEU A 1 130 ? -19.015 4.302 12.482 1.00 96.25 130 LEU A CA 1
ATOM 1016 C C . LEU A 1 130 ? -19.387 3.563 13.772 1.00 96.25 130 LEU A C 1
ATOM 1018 O O . LEU A 1 130 ? -19.076 2.387 13.902 1.00 96.25 130 LEU A O 1
ATOM 1022 N N . THR A 1 131 ? -20.076 4.215 14.709 1.00 95.31 131 THR A N 1
ATOM 1023 C CA . THR A 1 131 ? -20.522 3.577 15.955 1.00 95.31 131 THR A CA 1
ATOM 1024 C C . THR A 1 131 ? -21.521 2.453 15.684 1.00 95.31 131 THR A C 1
ATOM 1026 O O . THR A 1 131 ? -21.390 1.374 16.254 1.00 95.31 131 THR A O 1
ATOM 1029 N N . GLU A 1 132 ? -22.475 2.670 14.777 1.00 95.88 132 GLU A N 1
ATOM 1030 C CA . GLU A 1 132 ? -23.470 1.664 14.394 1.00 95.88 132 GLU A CA 1
ATOM 1031 C C . GLU A 1 132 ? -22.820 0.425 13.762 1.00 95.88 132 GLU A C 1
ATOM 1033 O O . GLU A 1 132 ? -23.197 -0.698 14.089 1.00 95.88 132 GLU A O 1
ATOM 1038 N N . LEU A 1 133 ? -21.799 0.611 12.915 1.00 95.69 133 LEU A N 1
ATOM 1039 C CA . LEU A 1 133 ? -21.096 -0.481 12.231 1.00 95.69 133 LEU A CA 1
ATOM 1040 C C . LEU A 1 133 ? -20.430 -1.471 13.201 1.00 95.69 133 LEU A C 1
ATOM 1042 O O . LEU A 1 133 ? -20.293 -2.649 12.880 1.00 95.69 133 LEU A O 1
ATOM 1046 N N . PHE A 1 134 ? -20.020 -1.002 14.381 1.00 95.94 134 PHE A N 1
ATOM 1047 C CA . PHE A 1 134 ? -19.310 -1.809 15.377 1.00 95.94 134 PHE A CA 1
ATOM 1048 C C . PHE A 1 134 ? -20.115 -2.054 16.657 1.00 95.94 134 PHE A C 1
ATOM 1050 O O . PHE A 1 134 ? -19.565 -2.603 17.612 1.00 95.94 134 PHE A O 1
ATOM 1057 N N . LYS A 1 135 ? -21.405 -1.700 16.697 1.00 94.75 135 LYS A N 1
ATOM 1058 C CA . LYS A 1 135 ? -22.234 -1.785 17.913 1.00 94.75 135 LYS A CA 1
ATOM 1059 C C . LYS A 1 135 ? -22.245 -3.179 18.557 1.00 94.75 135 LYS A C 1
ATOM 1061 O O . LYS A 1 135 ? -22.270 -3.289 19.779 1.00 94.75 135 LYS A O 1
ATOM 1066 N N . ASP A 1 136 ? -22.189 -4.228 17.735 1.00 94.69 136 ASP A N 1
ATOM 1067 C CA . ASP A 1 136 ? -22.306 -5.620 18.178 1.00 94.69 136 ASP A CA 1
ATOM 1068 C C . ASP A 1 136 ? -20.975 -6.181 18.711 1.00 94.69 136 ASP A C 1
ATOM 1070 O O . ASP A 1 136 ? -20.960 -7.202 19.398 1.00 94.69 136 ASP A O 1
ATOM 1074 N N . VAL A 1 137 ? -19.848 -5.520 18.414 1.00 94.31 137 VAL A N 1
ATOM 1075 C CA . VAL A 1 137 ? -18.494 -6.005 18.743 1.00 94.31 137 VAL A CA 1
ATOM 1076 C C . VAL A 1 137 ? -17.724 -5.079 19.684 1.00 94.31 137 VAL A C 1
ATOM 1078 O O . VAL A 1 137 ? -16.958 -5.565 20.512 1.00 94.31 137 VAL A O 1
ATOM 1081 N N . ASP A 1 138 ? -17.947 -3.763 19.630 1.00 93.06 138 ASP A N 1
ATOM 1082 C CA . ASP A 1 138 ? -17.318 -2.774 20.518 1.00 93.06 138 ASP A CA 1
ATOM 1083 C C . ASP A 1 138 ? -18.126 -2.633 21.822 1.00 93.06 138 ASP A C 1
ATOM 1085 O O . ASP A 1 138 ? -18.609 -1.563 22.199 1.00 93.06 138 ASP A O 1
ATOM 1089 N N . THR A 1 139 ? -18.352 -3.759 22.505 1.00 91.81 139 THR A N 1
ATOM 1090 C CA . THR A 1 139 ? -19.234 -3.868 23.684 1.00 91.81 139 THR A CA 1
ATOM 1091 C C . THR A 1 139 ? -18.497 -3.743 25.017 1.00 91.81 139 THR A C 1
ATOM 1093 O O . THR A 1 139 ? -19.143 -3.557 26.046 1.00 91.81 139 THR A O 1
ATOM 1096 N N . GLY A 1 140 ? -17.161 -3.754 25.008 1.00 87.44 140 GLY A N 1
ATOM 1097 C CA . GLY A 1 140 ? -16.335 -3.636 26.211 1.0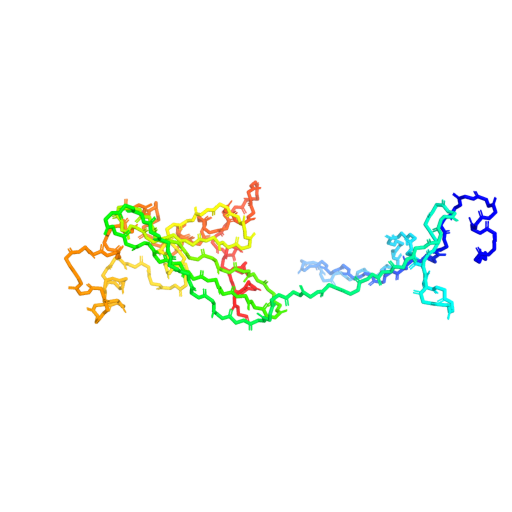0 87.44 140 GLY A CA 1
ATOM 1098 C C . GLY A 1 140 ? -16.435 -2.279 26.920 1.00 87.44 140 GLY A C 1
ATOM 1099 O O . GLY A 1 140 ? -17.043 -1.332 26.413 1.00 87.44 140 GLY A O 1
ATOM 1100 N N . GLU A 1 141 ? -15.809 -2.197 28.100 1.00 86.06 141 GLU A N 1
ATOM 1101 C CA . GLU A 1 141 ? -15.690 -0.955 28.886 1.00 86.06 141 GLU A CA 1
ATOM 1102 C C . GLU A 1 141 ? -14.921 0.130 28.125 1.00 86.06 141 GLU A C 1
ATOM 1104 O O . GLU A 1 141 ? -15.281 1.303 28.160 1.00 86.06 141 GLU A O 1
ATOM 1109 N N . LEU A 1 142 ? -13.860 -0.270 27.418 1.00 87.44 142 LEU A N 1
ATOM 1110 C CA . LEU A 1 142 ? -13.105 0.608 26.538 1.00 87.44 142 LEU A CA 1
ATOM 1111 C C . LEU A 1 142 ? -13.708 0.546 25.135 1.00 87.44 142 LEU A C 1
ATOM 1113 O O . LEU A 1 142 ? -13.563 -0.469 24.457 1.00 87.44 142 LEU A O 1
ATOM 1117 N N . LYS A 1 143 ? -14.346 1.637 24.707 1.00 93.88 143 LYS A N 1
ATOM 1118 C CA . LYS A 1 143 ? -14.876 1.790 23.348 1.00 93.88 143 LYS A CA 1
ATOM 1119 C C . LYS A 1 143 ? -13.756 2.132 22.376 1.00 93.88 143 LYS A C 1
ATOM 1121 O O . LYS A 1 143 ? -13.264 3.262 22.340 1.00 93.88 143 LYS A O 1
ATOM 1126 N N . HIS A 1 144 ? -13.328 1.148 21.595 1.00 95.25 144 HIS A N 1
ATOM 1127 C CA . HIS A 1 144 ? -12.223 1.295 20.654 1.00 95.25 144 HIS A CA 1
ATOM 1128 C C . HIS A 1 144 ? -12.553 2.276 19.529 1.00 95.25 144 HIS A C 1
ATOM 1130 O O . HIS A 1 144 ? -11.698 3.076 19.140 1.00 95.25 144 HIS A O 1
ATOM 1136 N N . ILE A 1 145 ? -13.782 2.248 19.011 1.00 96.50 145 ILE A N 1
ATOM 1137 C CA . ILE A 1 145 ? -14.197 3.130 17.917 1.00 96.50 145 ILE A CA 1
ATOM 1138 C C . ILE A 1 145 ? -14.310 4.570 18.402 1.00 96.50 145 ILE A C 1
ATOM 1140 O O . ILE A 1 145 ? -13.794 5.464 17.738 1.00 96.50 145 ILE A O 1
ATOM 1144 N N . GLU A 1 146 ? -14.881 4.800 19.581 1.00 95.75 146 GLU A N 1
ATOM 1145 C CA . GLU A 1 146 ? -14.964 6.138 20.179 1.00 95.75 146 GLU A CA 1
ATOM 1146 C C . GLU A 1 146 ? -13.568 6.725 20.434 1.00 95.75 146 GLU A C 1
ATOM 1148 O O . GLU A 1 146 ? -13.249 7.803 19.926 1.00 95.75 146 GLU A O 1
ATOM 1153 N N . ALA A 1 147 ? -12.681 5.960 21.084 1.00 96.38 147 ALA A N 1
ATOM 1154 C CA . ALA A 1 147 ? -11.290 6.358 21.307 1.00 96.38 147 ALA A CA 1
ATOM 1155 C C . ALA A 1 147 ? -10.528 6.626 19.996 1.00 96.38 147 ALA A C 1
ATOM 1157 O O . ALA A 1 147 ? -9.593 7.429 19.961 1.00 96.38 147 ALA A O 1
ATOM 1158 N N . THR A 1 148 ? -10.906 5.952 18.907 1.00 97.62 148 THR A N 1
ATOM 1159 C CA . THR A 1 148 ? -10.318 6.174 17.583 1.00 97.62 148 THR A CA 1
ATOM 1160 C C . THR A 1 148 ? -10.864 7.436 16.920 1.00 97.62 148 THR A C 1
ATOM 1162 O O . THR A 1 148 ? -10.072 8.205 16.379 1.00 97.62 148 THR A O 1
ATOM 1165 N N . ILE A 1 149 ? -12.178 7.685 16.996 1.00 96.81 149 ILE A N 1
ATOM 1166 C CA . ILE A 1 149 ? -12.824 8.898 16.471 1.00 96.81 149 ILE A CA 1
ATOM 1167 C C . ILE A 1 149 ? -12.198 10.148 17.100 1.00 96.81 149 ILE A C 1
ATOM 1169 O O . ILE A 1 149 ? -11.933 11.113 16.390 1.00 96.81 149 ILE A O 1
ATOM 1173 N N . GLU A 1 150 ? -11.879 10.128 18.397 1.00 96.06 150 GLU A N 1
ATOM 1174 C CA . GLU A 1 150 ? -11.187 11.241 19.067 1.00 96.06 150 GLU A CA 1
ATOM 1175 C C . GLU A 1 150 ? -9.792 11.546 18.495 1.00 96.06 150 GLU A C 1
ATOM 1177 O O . GLU A 1 150 ? -9.286 12.662 18.629 1.00 96.06 150 GLU A O 1
ATOM 1182 N N . LYS A 1 151 ? -9.132 10.547 17.897 1.00 96.88 151 LYS A N 1
ATOM 1183 C CA . LYS A 1 151 ? -7.804 10.677 17.275 1.00 96.88 151 LYS A CA 1
ATOM 1184 C C . LYS A 1 151 ? -7.874 10.868 15.762 1.00 96.88 151 LYS A C 1
ATOM 1186 O O . LYS A 1 151 ? -6.828 11.045 15.137 1.00 96.88 151 LYS A O 1
ATOM 1191 N N . ASP A 1 152 ? -9.069 10.817 15.185 1.00 96.75 152 ASP A N 1
ATOM 1192 C CA . ASP A 1 152 ? -9.311 10.980 13.760 1.00 96.75 152 ASP A CA 1
ATOM 1193 C C . ASP A 1 152 ? -9.341 12.474 13.405 1.00 96.75 152 ASP A C 1
ATOM 1195 O O . ASP A 1 152 ? -10.224 13.197 13.870 1.00 96.75 152 ASP A O 1
ATOM 1199 N N . PRO A 1 153 ? -8.397 12.975 12.589 1.00 94.56 153 PRO A N 1
ATOM 1200 C CA . PRO A 1 153 ? -8.440 14.364 12.149 1.00 94.56 153 PRO A CA 1
ATOM 1201 C C . PRO A 1 153 ? -9.585 14.625 11.160 1.00 94.56 153 PRO A C 1
ATOM 1203 O O . PRO A 1 153 ? -9.959 15.782 10.972 1.00 94.56 153 PRO A O 1
ATOM 1206 N N . SER A 1 154 ? -10.130 13.576 10.531 1.00 95.44 154 SER A N 1
ATOM 1207 C CA . SER A 1 154 ? -11.127 13.704 9.474 1.00 95.44 154 SER A CA 1
ATOM 1208 C C . SER A 1 154 ? -12.557 13.737 10.011 1.00 95.44 154 SER A C 1
ATOM 1210 O O . SER A 1 154 ? -12.922 12.997 10.926 1.00 95.44 154 SER A O 1
ATOM 1212 N N . LYS A 1 155 ? -13.400 14.596 9.424 1.00 92.25 155 LYS A N 1
ATOM 1213 C CA . LYS A 1 155 ? -14.806 14.770 9.859 1.00 92.25 155 LYS A CA 1
ATOM 1214 C C . LYS A 1 155 ? -15.851 14.210 8.896 1.00 92.25 155 LYS A C 1
ATOM 1216 O O . LYS A 1 155 ? -17.032 14.176 9.233 1.00 92.25 155 LYS A O 1
ATOM 1221 N N . GLY A 1 156 ? -15.438 13.761 7.714 1.00 94.38 156 GLY A N 1
ATOM 1222 C CA . GLY A 1 156 ? -16.336 13.252 6.680 1.00 94.38 156 GLY A CA 1
ATOM 1223 C C . GLY A 1 156 ? -15.590 12.556 5.548 1.00 94.38 156 GLY A C 1
ATOM 1224 O O . GLY A 1 156 ? -14.363 12.548 5.521 1.00 94.38 156 GLY A O 1
ATOM 1225 N N . THR A 1 157 ? -16.331 11.994 4.593 1.00 94.88 157 THR A N 1
ATOM 1226 C CA . THR A 1 157 ? -15.770 11.178 3.502 1.00 94.88 157 THR A CA 1
ATOM 1227 C C . THR A 1 157 ? -14.765 11.933 2.634 1.00 94.88 157 THR A C 1
ATOM 1229 O O . THR A 1 157 ? -13.683 11.418 2.383 1.00 94.88 157 THR A O 1
ATOM 1232 N N . ASN A 1 158 ? -15.067 13.165 2.213 1.00 94.69 158 ASN A N 1
ATOM 1233 C CA . ASN A 1 158 ? -14.163 13.932 1.341 1.00 94.69 158 ASN A CA 1
ATOM 1234 C C . ASN A 1 158 ? -12.849 14.314 2.039 1.00 94.69 158 ASN A C 1
ATOM 1236 O O . ASN A 1 158 ? -11.783 14.255 1.435 1.00 94.69 158 ASN A O 1
ATOM 1240 N N . ASP A 1 159 ? -12.927 14.684 3.315 1.00 94.69 159 ASP A N 1
ATOM 1241 C CA . ASP A 1 159 ? -11.762 15.025 4.134 1.00 94.69 159 ASP A CA 1
ATOM 1242 C C . ASP A 1 159 ? -10.900 13.783 4.410 1.00 94.69 159 ASP A C 1
ATOM 1244 O O . ASP A 1 159 ? -9.684 13.793 4.236 1.00 94.69 159 ASP A O 1
ATOM 1248 N N . ALA A 1 160 ? -11.552 12.660 4.713 1.00 96.12 160 ALA A N 1
ATOM 1249 C CA . ALA A 1 160 ? -10.901 11.371 4.882 1.00 96.12 160 ALA A CA 1
ATOM 1250 C C . ALA A 1 160 ? -10.200 10.882 3.604 1.00 96.12 160 ALA A C 1
ATOM 1252 O O . ALA A 1 160 ? -9.070 10.403 3.677 1.00 96.12 160 ALA A O 1
ATOM 1253 N N . LEU A 1 161 ? -10.828 11.047 2.433 1.00 95.38 161 LEU A N 1
ATOM 1254 C CA . LEU A 1 161 ? -10.218 10.755 1.131 1.00 95.38 161 LEU A CA 1
ATOM 1255 C C . LEU A 1 161 ? -8.904 11.527 0.956 1.00 95.38 161 LEU A C 1
ATOM 1257 O O . LEU A 1 161 ? -7.870 10.943 0.630 1.00 95.38 161 LEU A O 1
ATOM 1261 N N . ILE A 1 162 ? -8.930 12.830 1.235 1.00 94.50 162 ILE A N 1
ATOM 1262 C CA . ILE A 1 162 ? -7.753 13.698 1.142 1.00 94.50 162 ILE A CA 1
ATOM 1263 C C . ILE A 1 162 ? -6.675 13.286 2.156 1.00 94.50 162 ILE A C 1
ATOM 1265 O O . ILE A 1 162 ? -5.496 13.236 1.800 1.00 94.50 162 ILE A O 1
ATOM 1269 N N . GLU A 1 163 ? -7.046 12.968 3.399 1.00 93.75 163 GLU A N 1
ATOM 1270 C CA . GLU A 1 163 ? -6.090 12.537 4.427 1.00 93.75 163 GLU A CA 1
ATOM 1271 C C . GLU A 1 163 ? -5.420 11.209 4.052 1.00 93.75 163 GLU A C 1
ATOM 1273 O O . GLU A 1 163 ? -4.196 11.101 4.135 1.00 93.75 163 GLU A O 1
ATOM 1278 N N . VAL A 1 164 ? -6.177 10.220 3.561 1.00 93.38 164 VAL A N 1
ATOM 1279 C CA . VAL A 1 164 ? -5.615 8.956 3.052 1.00 93.38 164 VAL A CA 1
ATOM 1280 C C . VAL A 1 164 ? -4.659 9.229 1.887 1.00 93.38 164 VAL A C 1
ATOM 1282 O O . VAL A 1 164 ? -3.530 8.730 1.887 1.00 93.38 164 VAL A O 1
ATOM 1285 N N . TYR A 1 165 ? -5.058 10.070 0.930 1.00 92.88 165 TYR A N 1
ATOM 1286 C CA . TYR A 1 165 ? -4.230 10.408 -0.227 1.00 92.88 165 TYR A CA 1
ATOM 1287 C C . TYR A 1 165 ? -2.895 11.043 0.177 1.00 92.88 165 TYR A C 1
ATOM 1289 O O . TYR A 1 165 ? -1.838 10.566 -0.236 1.00 92.88 165 TYR A O 1
ATOM 1297 N N . ARG A 1 166 ? -2.913 12.055 1.056 1.00 91.25 166 ARG A N 1
ATOM 1298 C CA . ARG A 1 166 ? -1.697 12.736 1.548 1.00 91.25 166 ARG A CA 1
ATOM 1299 C C . ARG A 1 166 ? -0.724 11.789 2.249 1.00 91.25 166 ARG A C 1
ATOM 1301 O O . ARG A 1 166 ? 0.478 12.051 2.285 1.00 91.25 166 ARG A O 1
ATOM 1308 N N . ARG A 1 167 ? -1.229 10.700 2.830 1.00 91.12 167 ARG A N 1
ATOM 1309 C CA . ARG A 1 167 ? -0.422 9.702 3.548 1.00 91.12 167 ARG A CA 1
ATOM 1310 C C . ARG A 1 167 ? 0.236 8.705 2.611 1.00 91.12 167 ARG A C 1
ATOM 1312 O O . ARG A 1 167 ? 1.361 8.287 2.887 1.00 91.12 167 ARG A O 1
ATOM 1319 N N . ILE A 1 168 ? -0.442 8.349 1.522 1.00 88.25 168 ILE A N 1
ATOM 1320 C CA . ILE A 1 168 ? 0.092 7.453 0.492 1.00 88.25 168 ILE A CA 1
ATOM 1321 C C . ILE A 1 168 ? 1.063 8.210 -0.426 1.00 88.25 168 ILE A C 1
ATOM 1323 O O . ILE A 1 168 ? 2.158 7.709 -0.694 1.00 88.25 168 ILE A O 1
ATOM 1327 N N . ARG A 1 169 ? 0.696 9.424 -0.856 1.00 88.69 169 ARG A N 1
ATOM 1328 C CA . ARG A 1 169 ? 1.462 10.282 -1.773 1.00 88.69 169 ARG A CA 1
ATOM 1329 C C . ARG A 1 169 ? 1.759 11.655 -1.151 1.00 88.69 169 ARG A C 1
ATOM 1331 O O . ARG A 1 169 ? 1.076 12.636 -1.446 1.00 88.69 169 ARG A O 1
ATOM 1338 N N . PRO A 1 170 ? 2.760 11.748 -0.261 1.00 86.88 170 PRO A N 1
ATOM 1339 C CA . PRO A 1 170 ? 3.138 13.025 0.331 1.00 86.88 170 PRO A CA 1
ATOM 1340 C C . PRO A 1 170 ? 3.743 13.952 -0.732 1.00 86.88 170 PRO A C 1
ATOM 1342 O O . PRO A 1 170 ? 4.705 13.580 -1.396 1.00 86.88 170 PRO A O 1
ATOM 1345 N N . GLY A 1 171 ? 3.205 15.168 -0.856 1.00 83.75 171 GLY A N 1
ATOM 1346 C CA . GLY A 1 171 ? 3.693 16.200 -1.784 1.00 83.75 171 GLY A CA 1
ATOM 1347 C C . GLY A 1 171 ? 2.841 16.387 -3.042 1.00 83.75 171 GLY A C 1
ATOM 1348 O O . GLY A 1 171 ? 2.872 17.468 -3.624 1.00 83.75 171 GLY A O 1
ATOM 1349 N N . ASP A 1 172 ? 2.023 15.398 -3.409 1.00 87.69 172 ASP A N 1
ATOM 1350 C CA . ASP A 1 172 ? 1.082 15.520 -4.524 1.00 87.69 172 ASP A CA 1
ATOM 1351 C C . ASP A 1 172 ? -0.118 16.399 -4.133 1.00 87.69 172 ASP A C 1
ATOM 1353 O O . ASP A 1 172 ? -0.611 16.352 -2.999 1.00 87.69 172 ASP A O 1
ATOM 1357 N N . LEU A 1 173 ? -0.643 17.175 -5.089 1.00 88.69 173 LEU A N 1
ATOM 1358 C CA . LEU A 1 173 ? -1.875 17.936 -4.884 1.00 88.69 173 LEU A CA 1
ATOM 1359 C C . LEU A 1 173 ? -3.048 16.966 -4.685 1.00 88.69 173 LEU A C 1
ATOM 1361 O O . LEU A 1 173 ? -3.402 16.213 -5.590 1.00 88.69 173 LEU A O 1
ATOM 1365 N N . ALA A 1 174 ? -3.661 16.994 -3.504 1.00 87.69 174 ALA A N 1
ATOM 1366 C CA . ALA A 1 174 ? -4.796 16.141 -3.165 1.00 87.69 174 ALA A CA 1
ATOM 1367 C C . ALA A 1 174 ? -6.119 16.826 -3.542 1.00 87.69 174 ALA A C 1
ATOM 1369 O O . ALA A 1 174 ? -6.465 17.862 -2.970 1.00 87.69 174 ALA A O 1
ATOM 1370 N N . THR A 1 175 ? -6.866 16.236 -4.474 1.00 92.06 175 THR A N 1
ATOM 1371 C CA . THR A 1 175 ? -8.254 16.591 -4.798 1.00 92.06 175 THR A CA 1
ATOM 1372 C C . THR A 1 175 ? -9.177 15.436 -4.411 1.00 92.06 175 THR A C 1
ATOM 1374 O O . THR A 1 175 ? -8.736 14.313 -4.187 1.00 92.06 175 THR A O 1
ATOM 1377 N N . VAL A 1 176 ? -10.481 15.677 -4.289 1.00 91.69 176 VAL A N 1
ATOM 1378 C CA . VAL A 1 176 ? -11.410 14.591 -3.921 1.00 91.69 176 VAL A CA 1
ATOM 1379 C C . VAL A 1 176 ? -11.448 13.514 -5.010 1.00 91.69 176 VAL A C 1
ATOM 1381 O O . VAL A 1 176 ? -11.453 12.327 -4.693 1.00 91.69 176 VAL A O 1
ATOM 1384 N N . ASP A 1 177 ? -11.418 13.920 -6.280 1.00 90.38 177 ASP A N 1
ATOM 1385 C CA . ASP A 1 177 ? -11.518 12.997 -7.412 1.00 90.38 177 ASP A CA 1
ATOM 1386 C C . ASP A 1 177 ? -10.269 12.125 -7.557 1.00 90.38 177 ASP A C 1
ATOM 1388 O O . ASP A 1 177 ? -10.383 10.909 -7.721 1.00 90.38 177 ASP A O 1
ATOM 1392 N N . ASN A 1 178 ? -9.069 12.709 -7.433 1.00 90.62 178 ASN A N 1
ATOM 1393 C CA . ASN A 1 178 ? -7.840 11.919 -7.507 1.00 90.62 178 ASN A CA 1
ATOM 1394 C C . ASN A 1 178 ? -7.668 11.010 -6.280 1.00 90.62 178 ASN A C 1
ATOM 1396 O O . ASN A 1 178 ? -7.200 9.880 -6.420 1.00 90.62 178 ASN A O 1
ATOM 1400 N N . ALA A 1 179 ? -8.120 11.454 -5.104 1.00 92.69 179 ALA A N 1
ATOM 1401 C CA . ALA A 1 179 ? -8.112 10.656 -3.891 1.00 92.69 179 ALA A CA 1
ATOM 1402 C C . ALA A 1 179 ? -9.065 9.467 -3.986 1.00 92.69 179 ALA A C 1
ATOM 1404 O O . ALA A 1 179 ? -8.679 8.348 -3.648 1.00 92.69 179 ALA A O 1
ATOM 1405 N N . ARG A 1 180 ? -10.279 9.685 -4.504 1.00 92.44 180 ARG A N 1
ATOM 1406 C CA . ARG A 1 180 ? -11.246 8.613 -4.753 1.00 92.44 180 ARG A CA 1
ATOM 1407 C C . ARG A 1 180 ? -10.698 7.599 -5.745 1.00 92.44 180 ARG A C 1
ATOM 1409 O O . ARG A 1 180 ? -10.666 6.416 -5.424 1.00 92.44 180 ARG A O 1
ATOM 1416 N N . GLY A 1 181 ? -10.177 8.065 -6.880 1.00 91.06 181 GLY A N 1
ATOM 1417 C CA . GLY A 1 181 ? -9.569 7.184 -7.876 1.00 91.06 181 GLY A CA 1
ATOM 1418 C C . GLY A 1 181 ? -8.379 6.392 -7.324 1.00 91.06 181 GLY A C 1
ATOM 1419 O O . GLY A 1 181 ? -8.203 5.228 -7.672 1.00 91.06 181 GLY A O 1
ATOM 1420 N N . LEU A 1 182 ? -7.567 6.974 -6.433 1.00 88.69 182 LEU A N 1
ATOM 1421 C CA . LEU A 1 182 ? -6.484 6.240 -5.773 1.00 88.69 182 LEU A CA 1
ATOM 1422 C C . LEU A 1 182 ? -7.028 5.119 -4.881 1.00 88.69 182 LEU A C 1
ATOM 1424 O O . LEU A 1 182 ? -6.530 4.001 -4.971 1.00 88.69 182 LEU A O 1
ATOM 1428 N N . ILE A 1 183 ? -8.012 5.408 -4.023 1.00 86.88 183 ILE A N 1
ATOM 1429 C CA . ILE A 1 183 ? -8.611 4.402 -3.134 1.00 86.88 183 ILE A CA 1
ATOM 1430 C C . ILE A 1 183 ? -9.242 3.278 -3.950 1.00 86.88 183 ILE A C 1
ATOM 1432 O O . ILE A 1 183 ? -8.985 2.117 -3.642 1.00 86.88 183 ILE A O 1
ATOM 1436 N N . GLU A 1 184 ? -9.986 3.611 -5.008 1.00 87.69 184 GLU A N 1
ATOM 1437 C CA . GLU A 1 184 ? -10.591 2.611 -5.887 1.00 87.69 184 GLU A CA 1
ATOM 1438 C C . GLU A 1 184 ? -9.537 1.676 -6.474 1.00 87.69 184 GLU A C 1
ATOM 1440 O O . GLU A 1 184 ? -9.580 0.486 -6.206 1.00 87.69 184 GLU A O 1
ATOM 1445 N N . ASN A 1 185 ? -8.505 2.217 -7.125 1.00 86.69 185 ASN A N 1
ATOM 1446 C CA . ASN A 1 185 ? -7.432 1.406 -7.711 1.00 86.69 185 ASN A CA 1
ATOM 1447 C C . ASN A 1 185 ? -6.567 0.652 -6.682 1.00 86.69 185 ASN A C 1
ATOM 1449 O O . ASN A 1 185 ? -5.812 -0.250 -7.046 1.00 86.69 185 ASN A O 1
ATOM 1453 N N . THR A 1 186 ? -6.578 1.077 -5.416 1.00 85.12 186 THR A N 1
ATOM 1454 C CA . THR A 1 186 ? -5.762 0.456 -4.362 1.00 85.12 186 THR A CA 1
ATOM 1455 C C . THR A 1 186 ? -6.467 -0.746 -3.740 1.00 85.12 186 THR A C 1
ATOM 1457 O O . THR A 1 186 ? -5.790 -1.696 -3.337 1.00 85.12 186 THR A O 1
ATOM 1460 N N . PHE A 1 187 ? -7.797 -0.697 -3.627 1.00 80.12 187 PHE A N 1
ATOM 1461 C CA . PHE A 1 187 ? -8.574 -1.653 -2.835 1.00 80.12 187 PHE A CA 1
ATOM 1462 C C . PHE A 1 187 ? -9.616 -2.456 -3.625 1.00 80.12 187 PHE A C 1
ATOM 1464 O O . PHE A 1 187 ? -10.072 -3.471 -3.093 1.00 80.12 187 PHE A O 1
ATOM 1471 N N . PHE A 1 188 ? -9.980 -2.042 -4.843 1.00 82.38 188 PHE A N 1
ATOM 1472 C CA . PHE A 1 188 ? -10.991 -2.683 -5.693 1.00 82.38 188 PHE A CA 1
ATOM 1473 C C . PHE A 1 188 ? -10.436 -2.982 -7.092 1.00 82.38 188 PHE A C 1
ATOM 1475 O O . PHE A 1 188 ? -10.945 -3.947 -7.705 1.00 82.38 188 PHE A O 1
#

Sequence (188 aa):
SEREARENNISFEAPLYVTIELTNKVTGEVKEQEIYMGDYPWMTDRGTFVINGAERVVVSQLIRSPGVFFTSENAGIKKNYGAKLIPGRGAWLEFETAANGAVYVKIDRKRKIAVTTLLRALGYGSNAQLTELFKDVDTGELKHIEATIEKDPSKGTNDALIEVYRRIRPGDLATVDNARGLIENTFF

Radius of gyration: 24.23 Å; chains: 1; bounding box: 60×40×63 Å